Protein AF-0000000077059297 (afdb_homodimer)

Solvent-accessible surface area (backbone atoms only — not comparable to full-atom values): 19901 Å² total; per-residue (Å²): 122,77,54,89,83,40,92,62,58,81,47,59,74,57,75,42,80,43,73,42,66,60,84,40,76,84,45,45,70,71,52,34,57,65,91,82,44,63,16,62,60,52,45,50,72,64,33,50,73,55,64,69,49,70,44,44,66,92,51,29,64,84,72,74,48,47,80,92,57,34,38,65,40,60,50,99,87,66,46,78,60,16,37,35,25,37,42,39,35,38,53,54,48,30,31,52,50,53,50,58,45,33,21,54,90,34,26,76,81,45,51,82,76,54,83,64,58,70,70,55,50,49,24,52,50,35,37,30,53,51,53,51,48,50,51,49,40,29,59,40,41,80,49,72,33,37,31,21,62,40,88,50,90,88,35,71,54,38,75,43,51,62,39,79,39,83,17,33,44,34,64,45,51,45,60,68,59,100,122,80,56,89,82,41,94,62,58,81,46,60,74,58,75,44,79,44,75,43,67,60,84,40,75,83,46,45,69,70,50,34,58,64,90,83,46,65,18,61,60,52,44,48,71,64,33,49,73,53,64,68,49,70,44,44,65,92,51,28,64,83,74,73,48,46,80,90,56,32,38,64,40,60,49,97,85,68,46,77,59,17,36,35,26,37,44,38,35,38,51,53,49,30,31,53,50,52,50,56,46,34,20,53,91,34,26,77,81,45,50,83,77,54,83,64,56,70,70,55,48,49,23,50,51,34,36,30,52,52,53,50,50,52,52,50,41,28,59,40,40,80,50,71,34,38,31,22,62,40,88,49,88,88,35,72,55,39,74,43,49,62,38,79,41,83,18,35,45,34,64,45,52,42,60,66,60,99

Radius of gyration: 21.44 Å; Cα contacts (8 Å, |Δi|>4): 589; chains: 2; bounding box: 46×69×43 Å

Foldseek 3Di:
DQDPPFPCPQQFFDKDKDWDDWDDPCDDLLQHQVVVHPNVVVLVLLPLPFFWDFGAAVCQVSVPHDPVPFDFDADPVRDTGHGTDADPSSVLSNLVSLVSCCPPSNCVVCVVVDPDDPVVSVVSNVVNVVSVVVVCVVCVDPDDWDKDQDPDPVDRIDTGRGDMDIDTDSVSVSVSRD/DQDPPFPCVQQFFDKDKDWDDWDDPCDDLLQHQVVVHPNVVVLVLLVLPFFWDFGAAVCQVSVPHDPVPFDFDADPVRDTGHGTDADPSSVLSNLVSLVSCCPPSNCVVCVVVDPDDPVVSVVSNVVNVVSVVVVCVVCVDPDDWDKDQDPDPVDRIDTGRGDMDIDTDSVSVSVSRD

Structure (mmCIF, N/CA/C/O backbone):
data_AF-0000000077059297-model_v1
#
loop_
_entity.id
_entity.type
_entity.pdbx_description
1 polymer 'DUF3328 domain-containing protein'
#
loop_
_atom_site.group_PDB
_atom_site.id
_atom_site.type_symbol
_atom_site.label_atom_id
_atom_site.label_alt_id
_atom_site.label_comp_id
_atom_site.label_asym_id
_atom_site.label_entity_id
_atom_site.label_seq_id
_atom_site.pdbx_PDB_ins_code
_atom_site.Cartn_x
_atom_site.Cartn_y
_atom_site.Cartn_z
_atom_site.occupancy
_atom_site.B_iso_or_equiv
_atom_site.auth_seq_id
_atom_site.auth_comp_id
_atom_site.auth_asym_id
_atom_site.auth_atom_id
_atom_site.pdbx_PDB_model_num
ATOM 1 N N . LEU A 1 1 ? 16.406 11.008 -1.569 1 51.03 1 LEU A N 1
ATOM 2 C CA . LEU A 1 1 ? 17 11.094 -0.241 1 51.03 1 LEU A CA 1
ATOM 3 C C . LEU A 1 1 ? 17.062 12.531 0.247 1 51.03 1 LEU A C 1
ATOM 5 O O . LEU A 1 1 ? 17.172 13.461 -0.556 1 51.03 1 LEU A O 1
ATOM 9 N N . PRO A 1 2 ? 16.531 12.578 1.495 1 56.16 2 PRO A N 1
ATOM 10 C CA . PRO A 1 2 ? 16.609 13.961 1.982 1 56.16 2 PRO A CA 1
ATOM 11 C C . PRO A 1 2 ? 17.984 14.578 1.798 1 56.16 2 PRO A C 1
ATOM 13 O O . PRO A 1 2 ? 19 13.867 1.892 1 56.16 2 PRO A O 1
ATOM 16 N N . ALA A 1 3 ? 17.969 15.758 1.178 1 58.34 3 ALA A N 1
ATOM 17 C CA . ALA A 1 3 ? 19.188 16.547 1.015 1 58.34 3 ALA A CA 1
ATOM 18 C C . ALA A 1 3 ? 19.953 16.656 2.334 1 58.34 3 ALA A C 1
ATOM 20 O O . ALA A 1 3 ? 19.328 16.734 3.404 1 58.34 3 ALA A O 1
ATOM 21 N N . ASP A 1 4 ? 21.234 16.328 2.273 1 64.06 4 ASP A N 1
ATOM 22 C CA . ASP A 1 4 ? 22.094 16.641 3.41 1 64.06 4 ASP A CA 1
ATOM 23 C C . ASP A 1 4 ? 21.734 18 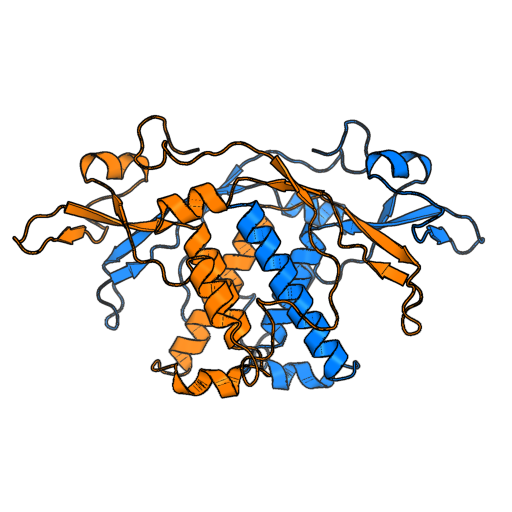4.02 1 64.06 4 ASP A C 1
ATOM 25 O O . ASP A 1 4 ? 21.422 18.938 3.295 1 64.06 4 ASP A O 1
ATOM 29 N N . GLY A 1 5 ? 21.359 17.922 5.395 1 75.69 5 GLY A N 1
ATOM 30 C CA . GLY A 1 5 ? 21.078 19.125 6.16 1 75.69 5 GLY A CA 1
ATOM 31 C C . GLY A 1 5 ? 19.594 19.344 6.41 1 75.69 5 GLY A C 1
ATOM 32 O O . GLY A 1 5 ? 19.203 20.266 7.137 1 75.69 5 GLY A O 1
ATOM 33 N N . SER A 1 6 ? 18.859 18.484 5.867 1 85.19 6 SER A N 1
ATOM 34 C CA . SER A 1 6 ? 17.438 18.656 6.145 1 85.19 6 SER A CA 1
ATOM 35 C C . SER A 1 6 ? 17.078 18.125 7.531 1 85.19 6 SER A C 1
ATOM 37 O O . SER A 1 6 ? 17.812 17.328 8.109 1 85.19 6 SER A O 1
ATOM 39 N N . LEU A 1 7 ? 15.977 18.594 8.062 1 91.5 7 LEU A N 1
ATOM 40 C CA . LEU A 1 7 ? 15.492 18.141 9.359 1 91.5 7 LEU A CA 1
ATOM 41 C C . LEU A 1 7 ? 15.25 16.625 9.344 1 91.5 7 LEU A C 1
ATOM 43 O O . LEU A 1 7 ? 15.133 16.016 10.398 1 91.5 7 LEU A O 1
ATOM 47 N N . LEU A 1 8 ? 15.312 15.992 8.141 1 93.44 8 LEU A N 1
ATOM 48 C CA . LEU A 1 8 ? 15.039 14.562 8.062 1 93.44 8 LEU A CA 1
ATOM 49 C C . LEU A 1 8 ? 16.328 13.758 8.055 1 93.44 8 LEU A C 1
ATOM 51 O O . LEU A 1 8 ? 16.297 12.523 8.07 1 93.44 8 LEU A O 1
ATOM 55 N N . SER A 1 9 ? 17.438 14.445 8.07 1 92 9 SER A N 1
ATOM 56 C CA . SER A 1 9 ? 18.734 13.797 7.91 1 92 9 SER A CA 1
ATOM 57 C C . SER A 1 9 ? 19.031 12.867 9.078 1 92 9 SER A C 1
ATOM 59 O O . SER A 1 9 ? 19.906 12 8.984 1 92 9 SER A O 1
ATOM 61 N N . ASP A 1 10 ? 18.312 13.07 10.227 1 90.19 10 ASP A N 1
ATOM 62 C CA . ASP A 1 10 ? 18.562 12.273 11.422 1 90.19 10 ASP A CA 1
ATOM 63 C C . ASP A 1 10 ? 17.891 10.898 11.312 1 90.19 10 ASP A C 1
ATOM 65 O O . ASP A 1 10 ? 18.156 10.008 12.117 1 90.19 10 ASP A O 1
ATOM 69 N N . ILE A 1 11 ? 17.031 10.727 10.305 1 95.25 11 ILE A N 1
ATOM 70 C CA . ILE A 1 11 ? 16.328 9.453 10.164 1 95.25 11 ILE A CA 1
ATOM 71 C C . ILE A 1 11 ? 17.266 8.422 9.516 1 95.25 11 ILE A C 1
ATOM 73 O O . ILE A 1 11 ? 17.766 8.648 8.406 1 95.25 11 ILE A O 1
ATOM 77 N N . ASP A 1 12 ? 17.484 7.316 10.188 1 94.31 12 ASP A N 1
ATOM 78 C CA . ASP A 1 12 ? 18.266 6.223 9.617 1 94.31 12 ASP A CA 1
ATOM 79 C C . ASP A 1 12 ? 17.625 5.672 8.352 1 94.31 12 ASP A C 1
ATOM 81 O O . ASP A 1 12 ? 16.469 5.219 8.391 1 94.31 12 ASP A O 1
ATOM 85 N N . ARG A 1 13 ? 18.391 5.672 7.262 1 94.38 13 ARG A N 1
ATOM 86 C CA . ARG A 1 13 ? 17.828 5.207 5.996 1 94.38 13 ARG A CA 1
ATOM 87 C C . ARG A 1 13 ? 18.578 3.979 5.484 1 94.38 13 ARG A C 1
ATOM 89 O O . ARG A 1 13 ? 18.562 3.695 4.285 1 94.38 13 ARG A O 1
ATOM 96 N N . SER A 1 14 ? 19.219 3.268 6.379 1 94.94 14 SER A N 1
ATOM 97 C CA . SER A 1 14 ? 19.922 2.062 5.973 1 94.94 14 SER A CA 1
ATOM 98 C C . SER A 1 14 ? 18.953 0.946 5.598 1 94.94 14 SER A C 1
ATOM 100 O O . SER A 1 14 ? 17.828 0.908 6.082 1 94.94 14 SER A O 1
ATOM 102 N N . TRP A 1 15 ? 19.391 0.12 4.723 1 95 15 TRP A N 1
ATOM 103 C CA . TRP A 1 15 ? 18.609 -1.032 4.285 1 95 15 TRP A CA 1
ATOM 104 C C . TRP A 1 15 ? 18.875 -2.244 5.168 1 95 15 TRP A C 1
ATOM 106 O O . TRP A 1 15 ? 19.984 -2.422 5.664 1 95 15 TRP A O 1
ATOM 116 N N . HIS A 1 16 ? 17.891 -3.025 5.391 1 96.69 16 HIS A N 1
ATOM 117 C CA . HIS A 1 16 ? 18.031 -4.324 6.035 1 96.69 16 HIS A CA 1
ATOM 118 C C . HIS A 1 16 ? 17.047 -5.336 5.449 1 96.69 16 HIS A C 1
ATOM 120 O O . HIS A 1 16 ? 16.062 -4.953 4.82 1 96.69 16 HIS A O 1
ATOM 126 N N . LEU A 1 17 ? 17.359 -6.582 5.625 1 96.44 17 LEU A N 1
ATOM 127 C CA . LEU A 1 17 ? 16.469 -7.641 5.152 1 96.44 17 LEU A CA 1
ATOM 128 C C . LEU A 1 17 ? 15.391 -7.953 6.188 1 96.44 17 LEU A C 1
ATOM 130 O O . LEU A 1 17 ? 15.664 -7.977 7.387 1 96.44 17 LEU A O 1
ATOM 134 N N . LYS A 1 18 ? 14.188 -8.117 5.715 1 97.25 18 LYS A N 1
ATOM 135 C CA . LYS A 1 18 ? 13.055 -8.5 6.555 1 97.25 18 LYS A CA 1
ATOM 136 C C . LYS A 1 18 ? 12.219 -9.594 5.891 1 97.25 18 LYS A C 1
ATOM 138 O O . LYS A 1 18 ? 11.969 -9.539 4.684 1 97.25 18 LYS A O 1
ATOM 143 N N . TRP A 1 19 ? 11.844 -10.609 6.715 1 96.94 19 TRP A N 1
ATOM 144 C CA . TRP A 1 19 ? 10.914 -11.625 6.246 1 96.94 19 TRP A CA 1
ATOM 145 C C . TRP A 1 19 ? 9.469 -11.164 6.41 1 96.94 19 TRP A C 1
ATOM 147 O O . TRP A 1 19 ? 9.086 -10.68 7.477 1 96.94 19 TRP A O 1
ATOM 157 N N . 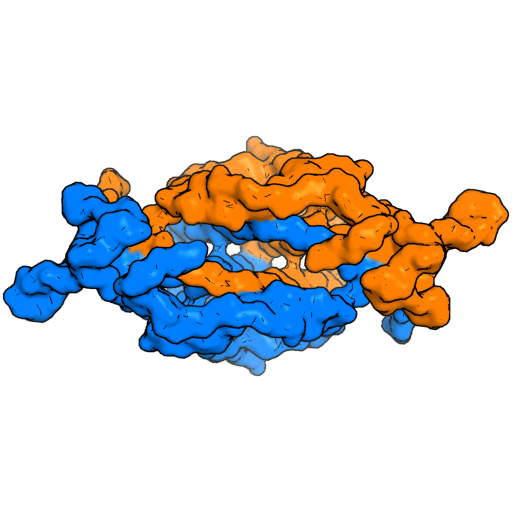PHE A 1 20 ? 8.727 -11.242 5.281 1 97.62 20 PHE A N 1
ATOM 158 C CA . PHE A 1 20 ? 7.301 -10.945 5.375 1 97.62 20 PHE A CA 1
ATOM 159 C C . PHE A 1 20 ? 6.535 -12.141 5.934 1 97.62 20 PHE A C 1
ATOM 161 O O . PHE A 1 20 ? 7.023 -13.266 5.898 1 97.62 20 PHE A O 1
ATOM 168 N N . SER A 1 21 ? 5.34 -11.906 6.473 1 96.06 21 SER A N 1
ATOM 169 C CA . SER A 1 21 ? 4.574 -12.875 7.246 1 96.06 21 SER A CA 1
ATOM 170 C C . SER A 1 21 ? 3.832 -13.852 6.332 1 96.06 21 SER A C 1
ATOM 172 O O . SER A 1 21 ? 3.486 -13.508 5.199 1 96.06 21 SER A O 1
ATOM 174 N N . PRO A 1 22 ? 3.613 -15.039 6.812 1 94.38 22 PRO A N 1
ATOM 175 C CA . PRO A 1 22 ? 2.775 -15.977 6.066 1 94.38 22 PRO A CA 1
ATOM 176 C C . PRO A 1 22 ? 1.304 -15.57 6.051 1 94.38 22 PRO A C 1
ATOM 178 O O . PRO A 1 22 ? 0.907 -14.648 6.766 1 94.38 22 PRO A O 1
ATOM 181 N N . PHE A 1 23 ? 0.606 -16.172 5.148 1 93 23 PHE A N 1
ATOM 182 C CA . PHE A 1 23 ? -0.847 -16.094 5.23 1 93 23 PHE A CA 1
ATOM 183 C C . PHE A 1 23 ? -1.342 -16.547 6.594 1 93 23 PHE A C 1
ATOM 185 O O . PHE A 1 23 ? -0.856 -17.547 7.129 1 93 23 PHE A O 1
ATOM 192 N N . ASN A 1 24 ? -2.244 -15.797 7.156 1 88.5 24 ASN A N 1
ATOM 193 C CA . ASN A 1 24 ? -2.84 -16.109 8.453 1 88.5 24 ASN A CA 1
ATOM 194 C C . ASN A 1 24 ? -4.363 -16.172 8.367 1 88.5 24 ASN A C 1
ATOM 196 O O . ASN A 1 24 ? -5.023 -15.141 8.227 1 88.5 24 ASN A O 1
ATOM 200 N N . PHE A 1 25 ? -4.93 -17.312 8.555 1 86.19 25 PHE A N 1
ATOM 201 C CA . PHE A 1 25 ? -6.375 -17.5 8.453 1 86.19 25 PHE A CA 1
ATOM 202 C C . PHE A 1 25 ? -7.09 -16.812 9.609 1 86.19 25 PHE A C 1
ATOM 204 O O . PHE A 1 25 ? -8.227 -16.344 9.461 1 86.19 25 PHE A O 1
ATOM 211 N N . SER A 1 26 ? -6.441 -16.719 10.75 1 86.5 26 SER A N 1
ATOM 212 C CA . SER A 1 26 ? -7.078 -16.172 11.945 1 86.5 26 SER A CA 1
ATOM 213 C C . SER A 1 26 ? -6.84 -14.68 12.062 1 86.5 26 SER A C 1
ATOM 215 O O . SER A 1 26 ? -7.375 -14.031 12.961 1 86.5 26 SER A O 1
ATOM 217 N N . GLY A 1 27 ? -6.059 -14.109 11.188 1 89.5 27 GLY A N 1
ATOM 218 C CA . GLY A 1 27 ? -5.77 -12.688 11.242 1 89.5 27 GLY A CA 1
ATOM 219 C C . GLY A 1 27 ? -4.578 -12.352 12.125 1 89.5 27 GLY A C 1
ATOM 220 O O . GLY A 1 27 ? -3.887 -13.25 12.609 1 89.5 27 GLY A O 1
ATOM 221 N N . SER A 1 28 ? -4.277 -11.086 12.227 1 97.12 28 SER A N 1
ATOM 222 C CA . SER A 1 28 ? -3.178 -10.531 13.008 1 97.12 28 SER A CA 1
ATOM 223 C C . SER A 1 28 ? -3.68 -9.516 14.031 1 97.12 28 SER A C 1
ATOM 225 O O . SER A 1 28 ? -4.871 -9.203 14.07 1 97.12 28 SER A O 1
ATOM 227 N N . PRO A 1 29 ? -2.764 -9.031 14.906 1 97.44 29 PRO A N 1
ATOM 228 C CA . PRO A 1 29 ? -3.178 -7.945 15.797 1 97.44 29 PRO A CA 1
ATOM 229 C C . PRO A 1 29 ? -3.689 -6.723 15.039 1 97.44 29 PRO A C 1
ATOM 231 O O . PRO A 1 29 ? -4.41 -5.898 15.602 1 97.44 29 PRO A O 1
ATOM 234 N N . TYR A 1 30 ? -3.363 -6.641 13.828 1 98.69 30 TYR A N 1
ATOM 235 C CA . TYR A 1 30 ? -3.744 -5.48 13.031 1 98.69 30 TYR A CA 1
ATOM 236 C C . TYR A 1 30 ? -5.082 -5.711 12.336 1 98.69 30 TYR A C 1
ATOM 238 O O . TYR A 1 30 ? -5.715 -4.766 11.867 1 98.69 30 TYR A O 1
ATOM 246 N N . THR A 1 31 ? -5.512 -7 12.211 1 98.44 31 THR A N 1
ATOM 247 C CA . THR A 1 31 ? -6.715 -7.305 11.445 1 98.44 31 THR A CA 1
ATOM 248 C C . THR A 1 31 ? -7.703 -8.102 12.297 1 98.44 31 THR A C 1
ATOM 250 O O . THR A 1 31 ? -8.688 -8.641 11.781 1 98.44 31 THR A O 1
ATOM 253 N N . ALA A 1 32 ? -7.449 -8.172 13.594 1 97.19 32 ALA A N 1
ATOM 254 C CA . ALA A 1 32 ? -8.375 -8.852 14.5 1 97.19 32 ALA A CA 1
ATOM 255 C C . ALA A 1 32 ? -9.75 -8.188 14.484 1 97.19 32 ALA A C 1
ATOM 257 O O . ALA A 1 32 ? -9.867 -7.012 14.141 1 97.19 32 ALA A O 1
ATOM 258 N N . ASP A 1 33 ? -10.773 -8.992 14.82 1 95.94 33 ASP A N 1
ATOM 259 C CA . ASP A 1 33 ? -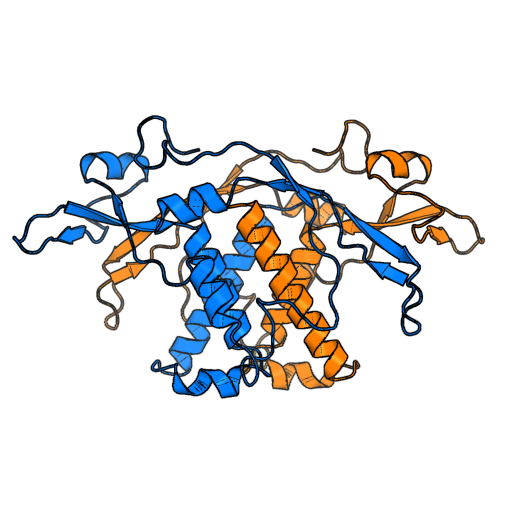12.141 -8.477 14.875 1 95.94 33 ASP A CA 1
ATOM 260 C C . ASP A 1 33 ? -12.25 -7.348 15.898 1 95.94 33 ASP A C 1
ATOM 262 O O . ASP A 1 33 ? -12.039 -7.566 17.094 1 95.94 33 ASP A O 1
ATOM 266 N N . PRO A 1 34 ? -12.664 -6.156 15.398 1 96.5 34 PRO A N 1
ATOM 267 C CA . PRO A 1 34 ? -12.688 -5.016 16.312 1 96.5 34 PRO A CA 1
ATOM 268 C C . PRO A 1 34 ? -13.805 -5.113 17.344 1 96.5 34 PRO A C 1
ATOM 270 O O . PRO A 1 34 ? -13.805 -4.367 18.328 1 96.5 34 PRO A O 1
ATOM 273 N N . LYS A 1 35 ? -14.742 -5.996 17.219 1 95.25 35 LYS A N 1
ATOM 274 C CA . LYS A 1 35 ? -15.82 -6.18 18.188 1 95.25 35 LYS A CA 1
ATOM 275 C C . LYS A 1 35 ? -15.328 -6.93 19.422 1 95.25 35 LYS A C 1
ATOM 277 O O . LYS A 1 35 ? -15.898 -6.789 20.5 1 95.25 35 LYS A O 1
ATOM 282 N N . THR A 1 36 ? -14.297 -7.73 19.203 1 95.81 36 THR A N 1
ATOM 283 C CA . THR A 1 36 ? -13.875 -8.602 20.297 1 95.81 36 THR A CA 1
ATOM 284 C C . THR A 1 36 ? -12.406 -8.367 20.641 1 95.81 36 THR A C 1
ATOM 286 O O . THR A 1 36 ? -11.867 -9 21.547 1 95.81 36 THR A O 1
ATOM 289 N N . SER A 1 37 ? -11.711 -7.574 19.844 1 96.38 37 SER A N 1
ATOM 290 C CA . SER A 1 37 ? -10.312 -7.223 20.047 1 96.38 37 SER A CA 1
ATOM 291 C C . SER A 1 37 ? -10.078 -5.73 19.828 1 96.38 37 SER A C 1
ATOM 293 O O . SER A 1 37 ? -11.031 -4.949 19.781 1 96.38 37 SER A O 1
ATOM 295 N N . ASP A 1 38 ? -8.727 -5.27 19.859 1 97.19 38 ASP A N 1
ATOM 296 C CA . ASP A 1 38 ? -8.414 -3.85 19.703 1 97.19 38 ASP A CA 1
ATOM 297 C C . ASP A 1 38 ? -7.332 -3.637 18.641 1 97.19 38 ASP A C 1
ATOM 299 O O . ASP A 1 38 ? -6.246 -3.141 18.953 1 97.19 38 ASP A O 1
ATOM 303 N N . PRO A 1 39 ? -7.703 -3.98 17.391 1 98.31 39 PRO A N 1
ATOM 304 C CA . PRO A 1 39 ? -6.703 -3.738 16.344 1 98.31 39 PRO A CA 1
ATOM 305 C C . PRO A 1 39 ? -6.332 -2.262 16.219 1 98.31 39 PRO A C 1
ATOM 307 O O . PRO A 1 39 ? -5.258 -1.935 15.711 1 98.31 39 PRO A O 1
ATOM 310 N N . ASP A 1 40 ? -7.156 -1.349 16.719 1 98.19 40 ASP A N 1
ATOM 311 C CA . ASP A 1 40 ? -6.891 0.084 16.625 1 98.19 40 ASP A CA 1
ATOM 312 C C . ASP A 1 40 ? -5.648 0.463 17.438 1 98.19 40 ASP A C 1
ATOM 314 O O . ASP A 1 40 ? -4.887 1.343 17.031 1 98.19 40 ASP A O 1
ATOM 318 N N . ALA A 1 41 ? -5.488 -0.166 18.531 1 98.5 41 ALA A N 1
ATOM 319 C CA . ALA A 1 41 ? -4.297 0.098 19.344 1 98.5 41 ALA A CA 1
ATOM 320 C C . ALA A 1 41 ? -3.025 -0.22 18.562 1 98.5 41 ALA A C 1
ATOM 322 O O . ALA A 1 41 ? -2.037 0.51 18.641 1 98.5 41 ALA A O 1
ATOM 323 N N . ALA A 1 42 ? -3.012 -1.31 17.797 1 98.69 42 ALA A N 1
ATOM 324 C CA . ALA A 1 42 ? -1.858 -1.688 16.984 1 98.69 42 ALA A CA 1
ATOM 325 C C . ALA A 1 42 ? -1.592 -0.654 15.898 1 98.69 42 ALA A C 1
ATOM 327 O O . ALA A 1 42 ? -0.44 -0.294 15.648 1 98.69 42 ALA A O 1
ATOM 328 N N . TRP A 1 43 ? -2.623 -0.151 15.289 1 98.75 43 TRP A N 1
ATOM 329 C CA . TRP A 1 43 ? -2.473 0.843 14.227 1 98.75 43 TRP A CA 1
ATOM 330 C C . TRP A 1 43 ? -2.039 2.188 14.797 1 98.75 43 TRP A C 1
ATOM 332 O O . TRP A 1 43 ? -1.233 2.898 14.195 1 98.75 43 TRP A O 1
ATOM 342 N N . GLU A 1 44 ? -2.576 2.557 15.953 1 98.31 44 GLU A N 1
ATOM 343 C CA . GLU A 1 44 ? -2.129 3.773 16.625 1 98.31 44 GLU A CA 1
ATOM 344 C C . GLU A 1 44 ? -0.64 3.707 16.953 1 98.31 44 GLU A C 1
ATOM 346 O O . GLU A 1 44 ? 0.067 4.711 16.859 1 98.31 44 GLU A O 1
ATOM 351 N N . ASP A 1 45 ? -0.228 2.568 17.312 1 98.12 45 ASP A N 1
ATOM 352 C CA . ASP A 1 45 ? 1.188 2.373 17.609 1 98.12 45 ASP A CA 1
ATOM 353 C C . ASP A 1 45 ? 2.041 2.561 16.359 1 98.12 45 ASP A C 1
ATOM 355 O O . ASP A 1 45 ? 3.215 2.926 16.453 1 98.12 45 ASP A O 1
ATOM 359 N N . LEU A 1 46 ? 1.513 2.305 15.203 1 98.62 46 LEU A N 1
ATOM 360 C CA . LEU A 1 46 ? 2.223 2.523 13.953 1 98.62 46 LEU A CA 1
ATOM 361 C C . LEU A 1 46 ? 2.314 4.012 13.633 1 98.62 46 LEU A C 1
ATOM 363 O O . LEU A 1 46 ? 3.137 4.426 12.805 1 98.62 46 LEU A O 1
ATOM 367 N N . GLY A 1 47 ? 1.429 4.844 14.227 1 98.31 47 GLY A N 1
ATOM 368 C CA . GLY A 1 47 ? 1.521 6.285 14.062 1 98.31 47 GLY A CA 1
ATOM 369 C C . GLY A 1 47 ? 0.452 6.848 13.141 1 98.31 47 GLY A C 1
ATOM 370 O O . GLY A 1 47 ? 0.588 7.961 12.633 1 98.31 47 GLY A O 1
ATOM 371 N N . VAL A 1 48 ? -0.68 6.086 12.883 1 98 48 VAL A N 1
ATOM 372 C CA . VAL A 1 48 ? -1.685 6.52 11.914 1 98 48 VAL A CA 1
ATOM 373 C C . VAL A 1 48 ? -2.391 7.77 12.43 1 98 48 VAL A C 1
ATOM 375 O O . VAL A 1 48 ? -3.082 8.453 11.672 1 98 48 VAL A O 1
ATOM 378 N N . GLU A 1 49 ? -2.174 8.133 13.719 1 96.31 49 GLU A N 1
ATOM 379 C CA . GLU A 1 49 ? -2.807 9.312 14.312 1 96.31 49 GLU A CA 1
ATOM 380 C C . GLU A 1 49 ? -1.772 10.375 14.68 1 96.31 49 GLU A C 1
ATOM 382 O O . GLU A 1 49 ? -2.061 11.289 15.445 1 96.31 49 GLU A O 1
ATOM 387 N N . PHE A 1 50 ? -0.566 10.18 14.234 1 97.25 50 PHE A N 1
ATOM 388 C CA . PHE A 1 50 ? 0.454 11.18 14.508 1 97.25 50 PHE A CA 1
ATOM 389 C C . PHE A 1 50 ? 0.051 12.531 13.93 1 97.25 50 PHE A C 1
ATOM 391 O O . PHE A 1 50 ? -0.566 12.602 12.867 1 97.25 50 PHE A O 1
ATOM 398 N N . ASP A 1 51 ? 0.447 13.539 14.641 1 95.06 51 ASP A N 1
ATOM 399 C CA . ASP A 1 51 ? 0.185 14.906 14.195 1 95.06 51 ASP A CA 1
ATOM 400 C C . ASP A 1 51 ? 1.219 15.352 13.164 1 95.06 51 ASP A C 1
ATOM 402 O O . ASP A 1 51 ? 2.186 14.633 12.891 1 95.06 51 ASP A O 1
ATOM 406 N N . TYR A 1 52 ? 0.978 16.516 12.656 1 96.81 52 TYR A N 1
ATOM 407 C CA . TYR A 1 52 ? 1.925 17.125 11.727 1 96.81 52 TYR A CA 1
ATOM 408 C C . TYR A 1 52 ? 3.205 17.547 12.453 1 96.81 52 TYR A C 1
ATOM 410 O O . TYR A 1 52 ? 3.23 17.625 13.68 1 96.81 52 TYR A O 1
ATOM 418 N N . PHE A 1 53 ? 4.289 17.719 11.727 1 96.25 53 PHE A N 1
ATOM 419 C CA . PHE A 1 53 ? 5.5 18.391 12.18 1 96.25 53 PHE A CA 1
ATOM 420 C C . PHE A 1 53 ? 5.707 19.703 11.438 1 96.25 53 PHE A C 1
ATOM 422 O O . PHE A 1 53 ? 5.008 20 10.469 1 96.25 53 PHE A O 1
ATOM 429 N N . VAL A 1 54 ? 6.594 20.5 12 1 96.56 54 VAL A N 1
ATOM 430 C CA . VAL A 1 54 ? 6.832 21.828 11.43 1 96.56 54 VAL A CA 1
ATOM 431 C C . VAL A 1 54 ? 8.203 21.859 10.758 1 96.56 54 VAL A C 1
ATOM 433 O O . VAL A 1 54 ? 9.219 21.547 11.383 1 96.56 54 VAL A O 1
ATOM 436 N N . ILE A 1 55 ? 8.219 22.141 9.477 1 96.5 55 ILE A N 1
ATOM 437 C CA . ILE A 1 55 ? 9.445 22.375 8.727 1 96.5 55 ILE A CA 1
ATOM 438 C C . ILE A 1 55 ? 9.867 23.828 8.875 1 96.5 55 ILE A C 1
ATOM 440 O O . ILE A 1 55 ? 9.125 24.734 8.484 1 96.5 55 ILE A O 1
ATOM 444 N N . PRO A 1 56 ? 11.062 24.062 9.375 1 95.5 56 PRO A N 1
ATOM 445 C CA . PRO A 1 56 ? 11.492 25.453 9.531 1 95.5 56 PRO A CA 1
ATOM 446 C C . PRO A 1 56 ? 11.453 26.234 8.219 1 95.5 56 PRO A C 1
ATOM 448 O O . PRO A 1 56 ? 11.766 25.688 7.156 1 95.5 56 PRO A O 1
ATOM 451 N N . PRO A 1 57 ? 11.172 27.562 8.383 1 94.88 57 PRO A N 1
ATOM 452 C CA . PRO A 1 57 ? 11.031 28.375 7.172 1 94.88 57 PRO A CA 1
ATOM 453 C C . PRO A 1 57 ? 12.258 28.297 6.266 1 94.88 57 PRO A C 1
ATOM 455 O O . PRO A 1 57 ? 12.125 28.281 5.039 1 94.88 57 PRO A O 1
ATOM 458 N N . ASP A 1 58 ? 13.398 28.234 6.816 1 93.75 58 ASP A N 1
ATOM 459 C CA . ASP A 1 58 ? 14.625 28.281 6.023 1 93.75 58 ASP A CA 1
ATOM 460 C C . ASP A 1 58 ? 14.883 26.938 5.34 1 93.75 58 ASP A C 1
ATOM 462 O O . ASP A 1 58 ? 15.781 26.828 4.504 1 93.75 58 ASP A O 1
ATOM 466 N N . GLN A 1 59 ? 14.062 25.938 5.648 1 94.69 59 GLN A N 1
ATOM 467 C CA . GLN A 1 59 ? 14.242 24.641 5.023 1 94.69 59 GLN A CA 1
ATOM 468 C C . GLN A 1 59 ? 13.148 24.359 3.992 1 94.69 59 GLN A C 1
ATOM 470 O O . GLN A 1 59 ? 13.18 23.344 3.301 1 94.69 59 GLN A O 1
ATOM 475 N N . GLY A 1 60 ? 12.188 25.219 3.879 1 94.62 60 GLY A N 1
ATOM 476 C CA . GLY A 1 60 ? 11.07 25.016 2.977 1 94.62 60 GLY A CA 1
ATOM 477 C C . GLY A 1 60 ? 11.492 24.703 1.553 1 94.62 60 GLY A C 1
ATOM 478 O O . GLY A 1 60 ? 10.945 23.797 0.917 1 94.62 60 GLY A O 1
ATOM 479 N N . ALA A 1 61 ? 12.523 25.391 1.077 1 92.31 61 ALA A N 1
ATOM 480 C CA . ALA A 1 61 ? 12.977 25.281 -0.307 1 92.31 61 ALA A CA 1
ATOM 481 C C . ALA A 1 61 ? 13.492 23.875 -0.597 1 92.31 61 ALA A C 1
ATOM 483 O O . ALA A 1 61 ? 13.344 23.359 -1.713 1 92.31 61 ALA A O 1
ATOM 484 N N . ILE A 1 62 ? 14.047 23.219 0.408 1 92.25 62 ILE A N 1
ATOM 485 C CA . ILE A 1 62 ? 14.547 21.859 0.264 1 92.25 62 ILE A CA 1
ATOM 486 C C . ILE A 1 62 ? 13.414 20.938 -0.174 1 92.25 62 ILE A C 1
ATOM 488 O O . ILE A 1 62 ? 13.633 19.984 -0.93 1 92.25 62 ILE A O 1
ATOM 492 N N . PHE A 1 63 ? 12.227 21.281 0.262 1 93.75 63 PHE A N 1
ATOM 493 C CA . PHE A 1 63 ? 11.078 20.406 0.016 1 93.75 63 PHE A CA 1
ATOM 494 C C . PHE A 1 63 ? 10.148 21.016 -1.021 1 93.75 63 PHE A C 1
ATOM 496 O O . PHE A 1 63 ? 9.008 20.578 -1.172 1 93.75 63 PHE A O 1
ATOM 503 N N . GLY A 1 64 ? 10.57 22.062 -1.656 1 92.81 64 GLY A N 1
ATOM 504 C CA . GLY A 1 64 ? 9.781 22.703 -2.689 1 92.81 64 GLY A CA 1
ATOM 505 C C . GLY A 1 64 ? 8.594 23.469 -2.139 1 92.81 64 GLY A C 1
ATOM 506 O O . GLY A 1 64 ? 7.543 23.547 -2.781 1 92.81 64 GLY A O 1
ATOM 507 N N . LEU A 1 65 ? 8.727 23.984 -0.93 1 95.38 65 LEU A N 1
ATOM 508 C CA . LEU A 1 65 ? 7.621 24.688 -0.292 1 95.38 65 LEU A CA 1
ATOM 509 C C . LEU A 1 65 ? 7.797 26.203 -0.423 1 95.38 65 LEU A C 1
ATOM 511 O O . LEU A 1 65 ? 8.922 26.703 -0.524 1 95.38 65 LEU A O 1
ATOM 515 N N . ASP A 1 66 ? 6.66 26.875 -0.485 1 94.5 66 ASP A N 1
ATOM 516 C CA . ASP A 1 66 ? 6.566 28.328 -0.678 1 94.5 66 ASP A CA 1
ATOM 517 C C . ASP A 1 66 ? 5.543 28.938 0.272 1 94.5 66 ASP A C 1
ATOM 519 O O . ASP A 1 66 ? 4.367 28.578 0.249 1 94.5 66 ASP A O 1
ATOM 523 N N . PRO A 1 67 ? 5.957 29.906 1.02 1 92.38 67 PRO A N 1
ATOM 524 C CA . PRO A 1 67 ? 5.043 30.5 1.996 1 92.38 67 PRO A CA 1
ATOM 525 C C . PRO A 1 67 ? 3.836 31.172 1.343 1 92.38 67 PRO A C 1
ATOM 527 O O . PRO A 1 67 ? 2.828 31.422 2.008 1 92.38 67 PRO A O 1
ATOM 530 N N . GLN A 1 68 ? 3.904 31.484 0.105 1 91.75 68 GLN A N 1
ATOM 531 C CA . GLN A 1 68 ? 2.773 32.094 -0.585 1 91.75 68 GLN A CA 1
ATOM 532 C C . GLN A 1 68 ? 1.678 31.062 -0.859 1 91.75 68 GLN A C 1
ATOM 534 O O . GLN A 1 68 ? 0.514 31.422 -1.048 1 91.75 68 GLN A O 1
ATOM 539 N N . HIS A 1 69 ? 2.057 29.859 -0.836 1 92 69 HIS A N 1
ATOM 540 C CA . HIS A 1 69 ? 1.093 28.844 -1.239 1 92 69 HIS A CA 1
ATOM 541 C C . HIS A 1 69 ? 0.84 27.844 -0.112 1 92 69 HIS A C 1
ATOM 543 O O . HIS A 1 69 ? -0.24 27.266 -0.029 1 92 69 HIS A O 1
ATOM 549 N N . ASN A 1 70 ? 1.815 27.656 0.73 1 96.31 70 ASN A N 1
ATOM 550 C CA . ASN A 1 70 ? 1.705 26.672 1.792 1 96.31 70 ASN A CA 1
ATOM 551 C C . ASN A 1 70 ? 1.209 27.297 3.094 1 96.31 70 ASN A C 1
ATOM 553 O O . ASN A 1 70 ? 1.532 28.438 3.4 1 96.31 70 ASN A O 1
ATOM 557 N N . ALA A 1 71 ? 0.395 26.469 3.768 1 93.94 71 ALA A N 1
ATOM 558 C CA . ALA A 1 71 ? -0.036 26.891 5.102 1 93.94 71 ALA A CA 1
ATOM 559 C C . ALA A 1 71 ? 1.136 26.891 6.078 1 93.94 71 ALA A C 1
ATOM 561 O O . ALA A 1 71 ? 1.966 25.984 6.07 1 93.94 71 ALA A O 1
ATOM 562 N N . MET A 1 72 ? 1.136 27.969 6.887 1 94.81 72 MET A N 1
ATOM 563 C CA . MET A 1 72 ? 2.219 28.125 7.852 1 94.81 72 MET A CA 1
ATOM 564 C C . MET A 1 72 ? 1.703 27.969 9.281 1 94.81 72 MET A C 1
ATOM 566 O O . MET A 1 72 ? 0.607 28.438 9.602 1 94.81 72 MET A O 1
ATOM 570 N N . HIS A 1 73 ? 2.461 27.25 10.016 1 95.06 73 HIS A N 1
ATOM 571 C CA . HIS A 1 73 ? 2.174 27.141 11.438 1 95.06 73 HIS A CA 1
ATOM 572 C C . HIS A 1 73 ? 2.438 28.453 12.164 1 95.06 73 HIS A C 1
ATOM 574 O O . HIS A 1 73 ? 3.443 29.125 11.906 1 95.06 73 HIS A O 1
ATOM 580 N N . VAL A 1 74 ? 1.562 28.844 13.008 1 93.62 74 VAL A N 1
ATOM 581 C CA . VAL A 1 74 ? 1.703 30 13.867 1 93.62 74 VAL A CA 1
ATOM 582 C C . VAL A 1 74 ? 1.589 29.578 15.336 1 93.62 74 VAL A C 1
ATOM 584 O O . VAL A 1 74 ? 0.635 28.906 15.719 1 93.62 74 VAL A O 1
ATOM 587 N N . ASP A 1 75 ? 2.562 30 16.156 1 93.5 75 ASP A N 1
ATOM 588 C CA . ASP A 1 75 ? 2.543 29.547 17.547 1 93.5 75 ASP A CA 1
ATOM 589 C C . ASP A 1 75 ? 1.634 30.438 18.391 1 93.5 75 ASP A C 1
ATOM 591 O O . ASP A 1 75 ? 0.932 31.312 17.859 1 93.5 75 ASP A O 1
ATOM 595 N N . GLU A 1 76 ? 1.602 30.156 19.672 1 93.5 76 GLU A N 1
ATOM 596 C CA . GLU A 1 76 ? 0.697 30.828 20.609 1 93.5 76 GLU A CA 1
ATOM 597 C C . GLU A 1 76 ? 1.011 32.312 20.703 1 93.5 76 GLU A C 1
ATOM 599 O O . GLU A 1 76 ? 0.169 33.094 21.141 1 93.5 76 GLU A O 1
ATOM 604 N N . HIS A 1 77 ? 2.166 32.781 20.312 1 95.44 77 HIS A N 1
ATOM 605 C CA . HIS A 1 77 ? 2.59 34.188 20.391 1 95.44 77 HIS A CA 1
ATOM 606 C C . HIS A 1 77 ? 2.354 34.906 19.078 1 95.44 77 HIS A C 1
ATOM 608 O O . HIS A 1 77 ? 2.641 36.094 18.953 1 95.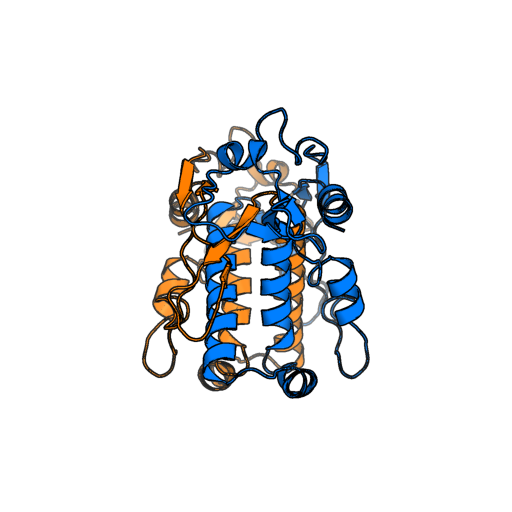44 77 HIS A O 1
ATOM 614 N N . GLY A 1 78 ? 1.889 34.094 18.062 1 92.75 78 GLY A N 1
ATOM 615 C CA . GLY A 1 78 ? 1.618 34.719 16.781 1 92.75 78 GLY A CA 1
ATOM 616 C C . GLY A 1 78 ? 2.799 34.656 15.828 1 92.75 78 GLY A C 1
ATOM 617 O O . GLY A 1 78 ? 2.748 35.188 14.727 1 92.75 78 GLY A O 1
ATOM 618 N N . ASP A 1 79 ? 3.795 33.969 16.172 1 94.88 79 ASP A N 1
ATOM 619 C CA . ASP A 1 79 ? 4.984 33.875 15.336 1 94.88 79 ASP A CA 1
ATOM 620 C C . ASP A 1 79 ? 4.867 32.719 14.344 1 94.88 79 ASP A C 1
ATOM 622 O O . ASP A 1 79 ? 4.445 31.625 14.711 1 94.88 79 ASP A O 1
ATOM 626 N N . VAL A 1 80 ? 5.246 33.062 13.141 1 93.94 80 VAL A N 1
ATOM 627 C CA . VAL A 1 80 ? 5.305 32.031 12.117 1 93.94 80 VAL A CA 1
ATOM 628 C C . VAL A 1 80 ? 6.5 31.109 12.383 1 93.94 80 VAL A C 1
ATOM 630 O O . VAL A 1 80 ? 7.645 31.562 12.414 1 93.94 80 VAL A O 1
ATOM 633 N N . THR A 1 81 ? 6.141 29.766 12.562 1 95.69 81 THR A N 1
ATOM 634 C CA . THR A 1 81 ? 7.211 28.859 12.977 1 95.69 81 THR A CA 1
ATOM 635 C C . THR A 1 81 ? 7.613 27.938 11.828 1 95.69 81 THR A C 1
ATOM 637 O O . THR A 1 81 ? 8.664 27.297 11.883 1 95.69 81 THR A O 1
ATOM 640 N N . GLY A 1 82 ? 6.77 27.797 10.781 1 97.56 82 GLY A N 1
ATOM 641 C CA . GLY A 1 82 ? 7.199 27 9.641 1 97.56 82 GLY A CA 1
ATOM 642 C C . GLY A 1 82 ? 6.047 26.328 8.914 1 97.56 82 GLY A C 1
ATOM 643 O O . GLY A 1 82 ? 4.891 26.719 9.07 1 97.56 82 GLY A O 1
ATOM 644 N N . TYR A 1 83 ? 6.406 25.422 8 1 97.19 83 TYR A N 1
ATOM 645 C CA . TYR A 1 83 ? 5.434 24.719 7.172 1 97.19 83 TYR A CA 1
ATOM 646 C C . TYR A 1 83 ? 4.914 23.484 7.879 1 97.19 83 TYR A C 1
ATOM 648 O O . TYR A 1 83 ? 5.688 22.719 8.477 1 97.19 83 TYR A O 1
ATOM 656 N N . ILE A 1 84 ? 3.605 23.25 7.793 1 97.12 84 ILE A N 1
ATOM 657 C CA . ILE A 1 84 ? 2.988 22.078 8.391 1 97.12 84 ILE A CA 1
ATOM 658 C C . ILE A 1 84 ? 3.004 20.922 7.395 1 97.12 84 ILE A C 1
ATOM 660 O O . ILE A 1 84 ? 2.645 21.094 6.23 1 97.12 84 ILE A O 1
ATOM 664 N N . ALA A 1 85 ? 3.477 19.75 7.902 1 97.56 85 ALA A N 1
ATOM 665 C CA . ALA A 1 85 ? 3.547 18.594 7 1 97.56 85 ALA A CA 1
ATOM 666 C C . ALA A 1 85 ? 3.471 17.281 7.773 1 97.56 85 ALA A C 1
ATOM 668 O O . ALA A 1 85 ? 3.635 17.266 9 1 97.56 85 ALA A O 1
ATOM 669 N N . ILE A 1 86 ? 3.119 16.234 7.102 1 97.69 86 ILE A N 1
ATOM 670 C CA . ILE A 1 86 ? 3.246 14.875 7.621 1 97.69 86 ILE A CA 1
ATOM 671 C C . ILE A 1 86 ? 4.176 14.062 6.723 1 97.69 86 ILE A C 1
ATOM 673 O O . ILE A 1 86 ? 4.484 14.477 5.602 1 97.69 86 ILE A O 1
ATOM 677 N N . LEU A 1 87 ? 4.633 12.945 7.281 1 97.56 87 LEU A N 1
ATOM 678 C CA . LEU A 1 87 ? 5.441 12.047 6.465 1 97.56 87 LEU A CA 1
ATOM 679 C C . LEU A 1 87 ? 4.555 11.156 5.594 1 97.56 87 LEU A C 1
ATOM 681 O O . LEU A 1 87 ? 3.498 10.703 6.035 1 97.56 87 LEU A O 1
ATOM 685 N N . GLU A 1 88 ? 5.031 10.844 4.422 1 97.88 88 GLU A N 1
ATOM 686 C CA . GLU A 1 88 ? 4.324 9.945 3.516 1 97.88 88 GLU A CA 1
ATOM 687 C C . GLU A 1 88 ? 4.066 8.586 4.168 1 97.88 88 GLU A C 1
ATOM 689 O O . GLU A 1 88 ? 3.002 7.992 3.979 1 97.88 88 GLU A O 1
ATOM 694 N N . ALA A 1 89 ? 5.023 8.078 4.906 1 98.31 89 ALA A N 1
ATOM 695 C CA . ALA A 1 89 ? 4.836 6.785 5.562 1 98.31 89 ALA A CA 1
ATOM 696 C C . ALA A 1 89 ? 3.621 6.805 6.484 1 98.31 89 ALA A C 1
ATOM 698 O O . ALA A 1 89 ? 2.848 5.844 6.523 1 98.31 89 ALA A O 1
ATOM 699 N N . VAL A 1 90 ? 3.443 7.852 7.203 1 98.38 90 VAL A N 1
ATOM 700 C CA . VAL A 1 90 ? 2.311 8.023 8.109 1 98.38 90 VAL A CA 1
ATOM 701 C C . VAL A 1 90 ? 1.017 8.125 7.301 1 98.38 90 VAL A C 1
ATOM 703 O O . VAL A 1 90 ? 0.027 7.457 7.613 1 98.38 90 VAL A O 1
ATOM 706 N N . HIS A 1 91 ? 1.04 8.914 6.324 1 98.56 91 HIS A N 1
ATOM 707 C CA . HIS A 1 91 ? -0.112 9.086 5.445 1 98.56 91 HIS A CA 1
ATOM 708 C C . HIS A 1 91 ? -0.542 7.758 4.836 1 98.56 91 HIS A C 1
ATOM 710 O O . HIS A 1 91 ? -1.728 7.414 4.852 1 98.56 91 HIS A O 1
ATOM 716 N N . GLU A 1 92 ? 0.409 7.012 4.297 1 98.81 92 GLU A N 1
ATOM 717 C CA . GLU A 1 92 ? 0.127 5.742 3.631 1 98.81 92 GLU A CA 1
ATOM 718 C C . GLU A 1 92 ? -0.515 4.746 4.594 1 98.81 92 GLU A C 1
ATOM 720 O O . GLU A 1 92 ? -1.49 4.078 4.242 1 98.81 92 GLU A O 1
ATOM 725 N N . LEU A 1 93 ? 0.017 4.68 5.75 1 98.94 93 LEU A N 1
ATOM 726 C CA . LEU A 1 93 ? -0.543 3.762 6.738 1 98.94 93 LEU A CA 1
ATOM 727 C C . LEU A 1 93 ? -1.909 4.242 7.215 1 98.94 93 LEU A C 1
ATOM 729 O O . LEU A 1 93 ? -2.791 3.434 7.512 1 98.94 93 LEU A O 1
ATOM 733 N N . HIS A 1 94 ? -2.102 5.543 7.363 1 98.69 94 HIS A N 1
ATOM 734 C CA . HIS A 1 94 ? -3.418 6.098 7.652 1 98.69 94 HIS A CA 1
ATOM 735 C C . HIS A 1 94 ? -4.438 5.672 6.605 1 98.69 94 HIS A C 1
ATOM 737 O O . HIS A 1 94 ? -5.547 5.254 6.945 1 98.69 94 HIS A O 1
ATOM 743 N N . CYS A 1 95 ? -4.047 5.77 5.348 1 98.81 95 CYS A N 1
ATOM 744 C CA . CYS A 1 95 ? -4.93 5.375 4.254 1 98.81 95 CYS A CA 1
ATOM 745 C C . CYS A 1 95 ? -5.297 3.898 4.359 1 98.81 95 CYS A C 1
ATOM 747 O O . CYS A 1 95 ? -6.465 3.535 4.207 1 98.81 95 CYS A O 1
ATOM 749 N N . LEU A 1 96 ? -4.309 3.078 4.578 1 98.94 96 LEU A N 1
ATOM 750 C CA . LEU A 1 96 ? -4.59 1.65 4.668 1 98.94 96 LEU A CA 1
ATOM 751 C C . LEU A 1 96 ? -5.508 1.35 5.848 1 98.94 96 LEU A C 1
ATOM 753 O O . LEU A 1 96 ? -6.418 0.525 5.734 1 98.94 96 LEU A O 1
ATOM 757 N N . ASP A 1 97 ? -5.27 1.979 6.957 1 98.81 97 ASP A N 1
ATOM 758 C CA . ASP A 1 97 ? -6.129 1.809 8.125 1 98.81 97 ASP A CA 1
ATOM 759 C C . ASP A 1 97 ? -7.559 2.264 7.824 1 98.81 97 ASP A C 1
ATOM 761 O O . ASP A 1 97 ? -8.523 1.64 8.273 1 98.81 97 ASP A O 1
ATOM 765 N N . ALA A 1 98 ? -7.672 3.363 7.125 1 98.38 98 ALA A N 1
ATOM 766 C CA . ALA A 1 98 ? -9 3.824 6.73 1 98.38 98 ALA A CA 1
ATOM 767 C C . ALA A 1 98 ? -9.727 2.766 5.906 1 98.38 98 ALA A C 1
ATOM 769 O O . ALA A 1 98 ? -10.914 2.516 6.113 1 98.38 98 ALA A O 1
ATOM 770 N N . LEU A 1 99 ? -9.047 2.139 4.984 1 98.81 99 LEU A N 1
ATOM 771 C CA . LEU A 1 99 ? -9.656 1.076 4.195 1 98.81 99 LEU A CA 1
ATOM 772 C C . LEU A 1 99 ? -10.047 -0.103 5.078 1 98.81 99 LEU A C 1
ATOM 774 O O . LEU A 1 99 ? -11.148 -0.642 4.953 1 98.81 99 LEU A O 1
ATOM 778 N N . ARG A 1 100 ? -9.148 -0.501 5.988 1 98.81 100 ARG A N 1
ATOM 779 C CA . ARG A 1 100 ? -9.438 -1.586 6.922 1 98.81 100 ARG A CA 1
ATOM 780 C C . ARG A 1 100 ? -10.727 -1.323 7.688 1 98.81 100 ARG A C 1
ATOM 782 O O . ARG A 1 100 ? -11.602 -2.191 7.758 1 98.81 100 ARG A O 1
ATOM 789 N N . ARG A 1 101 ? -10.875 -0.15 8.219 1 98.38 101 ARG A N 1
ATOM 790 C CA . ARG A 1 101 ? -12 0.208 9.07 1 98.38 101 ARG A CA 1
ATOM 791 C C . ARG A 1 101 ? -13.297 0.24 8.273 1 98.38 101 ARG A C 1
ATOM 793 O O . ARG A 1 101 ? -14.391 0.14 8.844 1 98.38 101 ARG A O 1
ATOM 800 N N . ASN A 1 102 ? -13.141 0.35 6.957 1 98.44 102 ASN A N 1
ATOM 801 C CA . ASN A 1 102 ? -14.344 0.557 6.156 1 98.44 102 ASN A CA 1
ATOM 802 C C . ASN A 1 102 ? -14.609 -0.629 5.234 1 98.44 102 ASN A C 1
ATOM 804 O O . ASN A 1 102 ? -15.344 -0.503 4.25 1 98.44 102 ASN A O 1
ATOM 808 N N . LEU A 1 103 ? -14.016 -1.729 5.473 1 98.31 103 LEU A N 1
ATOM 809 C CA . LEU A 1 103 ? -14.453 -2.982 4.863 1 98.31 103 LEU A CA 1
ATOM 810 C C . LEU A 1 103 ? -15.859 -3.34 5.316 1 98.31 103 LEU A C 1
ATOM 812 O O . LEU A 1 103 ? -16.281 -2.979 6.418 1 98.31 103 LEU A O 1
ATOM 816 N N . TRP A 1 104 ? -16.516 -4.098 4.5 1 97.31 104 TRP A N 1
ATOM 817 C CA . TRP A 1 104 ? -17.938 -4.332 4.707 1 97.31 104 TRP A CA 1
ATOM 818 C C . TRP A 1 104 ? -18.203 -4.945 6.078 1 97.31 104 TRP A C 1
ATOM 820 O O . TRP A 1 104 ? -19.203 -4.637 6.723 1 97.31 104 TRP A O 1
ATOM 830 N N . PHE A 1 105 ? -17.297 -5.746 6.594 1 96.94 105 PHE A N 1
ATOM 831 C CA . PHE A 1 105 ? -17.547 -6.453 7.844 1 96.94 105 PHE A CA 1
ATOM 832 C C . PHE A 1 105 ? -17 -5.664 9.031 1 96.94 105 PHE A C 1
ATOM 834 O O . PHE A 1 105 ? -17.203 -6.059 10.18 1 96.94 105 PHE A O 1
ATOM 841 N N . ASN A 1 106 ? -16.328 -4.539 8.789 1 97.56 106 ASN A N 1
ATOM 842 C CA . ASN A 1 106 ? -15.844 -3.666 9.852 1 97.56 106 ASN A CA 1
ATOM 843 C C . ASN A 1 106 ? -16.688 -2.402 9.961 1 97.56 106 ASN A C 1
ATOM 845 O O . ASN A 1 106 ? -16.672 -1.726 10.992 1 97.56 106 ASN A O 1
ATOM 849 N N . ARG A 1 107 ? -17.406 -2.061 8.969 1 96.56 107 ARG A N 1
ATOM 850 C CA . ARG A 1 107 ? -18.062 -0.768 8.797 1 96.56 107 ARG A CA 1
ATOM 851 C C . ARG A 1 107 ? -19 -0.469 9.969 1 96.56 107 ARG A C 1
ATOM 853 O O . ARG A 1 107 ? -19 0.646 10.5 1 96.56 107 ARG A O 1
ATOM 860 N N . ASP A 1 108 ? -19.766 -1.427 10.422 1 95.25 108 ASP A N 1
ATOM 861 C CA . ASP A 1 108 ? -20.75 -1.196 11.477 1 95.25 108 ASP A CA 1
ATOM 862 C C . ASP A 1 108 ? -20.062 -0.785 12.781 1 95.25 108 ASP A C 1
ATOM 864 O O . ASP A 1 108 ? -20.578 0.06 13.516 1 95.25 108 ASP A O 1
ATOM 868 N N . HIS A 1 109 ? -18.953 -1.397 13.008 1 96.62 109 HIS A N 1
ATOM 869 C CA . HIS A 1 109 ? -18.219 -1.104 14.234 1 96.62 109 HIS A CA 1
ATOM 870 C C . HIS A 1 109 ? -17.734 0.342 14.25 1 96.62 109 HIS A C 1
ATOM 872 O O . HIS A 1 109 ? -17.734 0.989 15.297 1 96.62 109 HIS A O 1
ATOM 878 N N . TYR A 1 110 ? -17.391 0.848 13.055 1 96.69 110 TYR A N 1
ATOM 879 C CA . TYR A 1 110 ? -16.719 2.143 13 1 96.69 110 TYR A CA 1
ATOM 880 C C . TYR A 1 110 ? -17.672 3.229 12.508 1 96.69 110 TYR A C 1
ATOM 882 O O . TYR A 1 110 ? -17.297 4.398 12.43 1 96.69 110 TYR A O 1
ATOM 890 N N . ALA A 1 111 ? -18.891 2.922 12.203 1 89.94 111 ALA A N 1
ATOM 891 C CA . ALA A 1 111 ? -19.844 3.842 11.586 1 89.94 111 ALA A CA 1
ATOM 892 C C . ALA A 1 111 ? -20.078 5.066 12.469 1 89.94 111 ALA A C 1
ATOM 894 O O . ALA A 1 111 ? -20.188 6.188 11.969 1 89.94 111 ALA A O 1
ATOM 895 N N . SER A 1 112 ? -20.062 4.898 13.734 1 86.69 112 SER A N 1
ATOM 896 C CA . SER A 1 112 ? -20.391 5.977 14.664 1 86.69 112 SER A CA 1
ATOM 897 C C . SER A 1 112 ? -19.219 6.941 14.82 1 86.69 112 SER A C 1
ATOM 899 O O . SER A 1 112 ? -19.391 8.062 15.305 1 86.69 112 SER A O 1
ATOM 901 N N . THR A 1 113 ? -18.031 6.527 14.375 1 85.06 113 THR A N 1
ATOM 902 C CA . THR A 1 113 ? -16.844 7.367 14.547 1 85.06 113 THR A CA 1
ATOM 903 C C . THR A 1 113 ? -16.703 8.336 13.375 1 85.06 113 THR A C 1
ATOM 905 O O . THR A 1 113 ? -15.891 9.258 13.422 1 85.06 113 THR A O 1
ATOM 908 N N . HIS A 1 114 ? -17.547 8.133 12.414 1 81.12 114 HIS A N 1
ATOM 909 C CA . HIS A 1 114 ? -17.469 8.977 11.227 1 81.12 114 HIS A CA 1
ATOM 910 C C . HIS A 1 114 ? -18.453 10.141 11.312 1 81.12 114 HIS A C 1
ATOM 912 O O . HIS A 1 114 ? -19.672 9.922 11.398 1 81.12 114 HIS A O 1
ATOM 918 N N . ASN A 1 115 ? -17.922 11.281 11.359 1 84.38 115 ASN A N 1
ATOM 919 C CA . ASN A 1 115 ? -18.766 12.469 11.469 1 84.38 115 ASN A CA 1
ATOM 920 C C . ASN A 1 115 ? -18.953 13.156 10.125 1 84.38 115 ASN A C 1
ATOM 922 O O . ASN A 1 115 ? -19.844 13.992 9.969 1 84.38 115 ASN A O 1
ATOM 926 N N . ALA A 1 116 ? -18.234 12.727 9.164 1 88.06 116 ALA A N 1
ATOM 927 C CA . ALA A 1 116 ? -18.328 13.344 7.848 1 88.06 116 ALA A CA 1
ATOM 928 C C . ALA A 1 116 ? -19.531 12.805 7.074 1 88.06 116 ALA A C 1
ATOM 930 O O . ALA A 1 116 ? -20.047 11.734 7.391 1 88.06 116 ALA A O 1
ATOM 931 N N . SER A 1 117 ? -19.984 13.68 6.137 1 91.5 117 SER A N 1
ATOM 932 C CA . SER A 1 117 ? -21.062 13.219 5.254 1 91.5 117 SER A CA 1
ATOM 933 C C . SER A 1 117 ? -20.625 12 4.445 1 91.5 117 SER A C 1
ATOM 935 O O . SER A 1 117 ? -19.422 11.773 4.262 1 91.5 117 SER A O 1
ATOM 937 N N . LEU A 1 118 ? -21.562 11.227 3.953 1 92.75 118 LEU A N 1
ATOM 938 C CA . LEU A 1 118 ? -21.266 10.008 3.209 1 92.75 118 LEU A CA 1
ATOM 939 C C . LEU A 1 118 ? -20.438 10.312 1.968 1 92.75 118 LEU A C 1
ATOM 941 O O . LEU A 1 118 ? -19.469 9.609 1.685 1 92.75 118 LEU A O 1
ATOM 945 N N . PRO A 1 119 ? -20.734 11.43 1.214 1 92.69 119 PRO A N 1
ATOM 946 C CA . PRO A 1 119 ? -19.906 11.75 0.053 1 92.69 119 PRO A CA 1
ATOM 947 C C . PRO A 1 119 ? -18.453 12.039 0.431 1 92.69 119 PRO A C 1
ATOM 949 O O . PRO A 1 119 ? -17.531 11.648 -0.295 1 92.69 119 PRO A O 1
ATOM 952 N N . VAL A 1 120 ? -18.25 12.656 1.547 1 91.56 120 VAL A N 1
ATOM 953 C CA . VAL A 1 120 ? -16.891 12.984 1.998 1 91.56 120 VAL A CA 1
ATOM 954 C C . VAL A 1 120 ? -16.172 11.711 2.438 1 91.56 120 VAL A C 1
ATOM 956 O O . VAL A 1 120 ? -14.977 11.547 2.174 1 91.56 120 VAL A O 1
ATOM 959 N N . GLN A 1 121 ? -16.906 10.812 3.1 1 94.88 121 GLN A N 1
ATOM 960 C CA . GLN A 1 121 ? -16.312 9.539 3.494 1 94.88 121 GLN A CA 1
ATOM 961 C C . GLN A 1 121 ? -15.844 8.75 2.275 1 94.88 121 GLN A C 1
ATOM 963 O O . GLN A 1 121 ? -14.727 8.227 2.26 1 94.88 121 GLN A O 1
ATOM 968 N N . LYS A 1 122 ? -16.688 8.734 1.278 1 95.75 122 LYS A N 1
ATOM 969 C CA . LYS A 1 122 ? -16.344 8 0.063 1 95.75 122 LYS A CA 1
ATOM 970 C C . LYS A 1 122 ? -15.148 8.633 -0.644 1 95.75 122 LYS A C 1
ATOM 972 O O . LYS A 1 122 ? -14.25 7.922 -1.11 1 95.75 122 LYS A O 1
ATOM 977 N N . ALA A 1 123 ? -15.203 9.938 -0.719 1 95.19 123 ALA A N 1
ATOM 978 C CA . ALA A 1 123 ? -14.086 10.648 -1.353 1 95.19 123 ALA A CA 1
ATOM 979 C C . ALA A 1 123 ? -12.773 10.344 -0.64 1 95.19 123 ALA A C 1
ATOM 981 O O . ALA A 1 123 ? -11.742 10.156 -1.286 1 95.19 123 ALA A O 1
ATOM 982 N N . HIS A 1 124 ? -12.836 10.328 0.677 1 95.88 124 HIS A N 1
ATOM 983 C CA . HIS A 1 124 ? -11.656 10.008 1.472 1 95.88 124 HIS A CA 1
ATOM 984 C C . HIS A 1 124 ? -11.133 8.609 1.152 1 95.88 124 HIS A C 1
ATOM 986 O O . HIS A 1 124 ? -9.945 8.43 0.886 1 95.88 124 HIS A O 1
ATOM 992 N N . LEU A 1 125 ? -12.008 7.672 1.105 1 97.88 125 LEU A N 1
ATOM 993 C CA . LEU A 1 125 ? -11.617 6.289 0.864 1 97.88 125 LEU A CA 1
ATOM 994 C C . LEU A 1 125 ? -11.125 6.105 -0.569 1 97.88 125 LEU A C 1
ATOM 996 O O . LEU A 1 125 ? -10.18 5.355 -0.816 1 97.88 125 LEU A O 1
ATOM 1000 N N . ASN A 1 126 ? -11.742 6.789 -1.493 1 98.12 126 ASN A N 1
ATOM 1001 C CA . ASN A 1 126 ? -11.258 6.762 -2.871 1 98.12 126 ASN A CA 1
ATOM 1002 C C . ASN A 1 126 ? -9.859 7.352 -2.988 1 98.12 126 ASN A C 1
ATOM 1004 O O . ASN A 1 126 ? -9.016 6.82 -3.715 1 98.12 126 ASN A O 1
ATOM 1008 N N . HIS A 1 127 ? -9.641 8.414 -2.309 1 97.81 127 HIS A N 1
ATOM 1009 C CA . HIS A 1 127 ? -8.297 8.969 -2.242 1 97.81 127 HIS A CA 1
ATOM 1010 C C . HIS A 1 127 ? -7.301 7.93 -1.728 1 97.81 127 HIS A C 1
ATOM 1012 O O . HIS A 1 127 ? -6.203 7.793 -2.273 1 97.81 127 HIS A O 1
ATOM 1018 N N . CYS A 1 128 ? -7.699 7.215 -0.653 1 98.62 128 CYS A N 1
ATOM 1019 C CA . CYS A 1 128 ? -6.816 6.215 -0.064 1 98.62 128 CYS A CA 1
ATOM 1020 C C . CYS A 1 128 ? -6.465 5.133 -1.075 1 98.62 128 CYS A C 1
ATOM 1022 O O . CYS A 1 128 ? -5.301 4.746 -1.2 1 98.62 128 CYS A O 1
ATOM 1024 N N . VAL A 1 129 ? -7.43 4.676 -1.819 1 98.88 129 VAL A N 1
ATOM 1025 C CA . VAL A 1 129 ? -7.195 3.654 -2.834 1 98.88 129 VAL A CA 1
ATOM 1026 C C . VAL A 1 129 ? -6.254 4.199 -3.908 1 98.88 129 VAL A C 1
ATOM 1028 O O . VAL A 1 129 ? -5.277 3.541 -4.273 1 98.88 129 VAL A O 1
ATOM 1031 N N . ASP A 1 130 ? -6.508 5.371 -4.363 1 98.75 130 ASP A N 1
ATOM 1032 C CA . ASP A 1 130 ? -5.707 5.969 -5.426 1 98.75 130 ASP A CA 1
ATOM 1033 C C . ASP A 1 130 ? -4.273 6.207 -4.969 1 98.75 130 ASP A C 1
ATOM 1035 O O . ASP A 1 130 ? -3.324 5.918 -5.699 1 98.75 130 ASP A O 1
ATOM 1039 N N . ALA A 1 131 ? -4.137 6.762 -3.801 1 98.62 131 ALA A N 1
ATOM 1040 C CA . ALA A 1 131 ? -2.807 7.078 -3.287 1 98.62 131 ALA A CA 1
ATOM 1041 C C . ALA A 1 131 ? -1.977 5.812 -3.096 1 98.62 131 ALA A C 1
ATOM 1043 O O . ALA A 1 131 ? -0.807 5.766 -3.482 1 98.62 131 ALA A O 1
ATOM 1044 N N . LEU A 1 132 ? -2.584 4.77 -2.508 1 98.88 132 LEU A N 1
ATOM 1045 C CA . LEU A 1 132 ? -1.862 3.52 -2.289 1 98.88 132 LEU A CA 1
ATOM 1046 C C . LEU A 1 132 ? -1.553 2.832 -3.615 1 98.88 132 LEU A C 1
ATOM 1048 O O . LEU A 1 132 ? -0.497 2.215 -3.768 1 98.88 132 LEU A O 1
ATOM 1052 N N . ARG A 1 133 ? -2.486 2.912 -4.57 1 98.94 133 ARG A N 1
ATOM 1053 C CA . ARG A 1 133 ? -2.227 2.381 -5.906 1 98.94 133 ARG A CA 1
ATOM 1054 C C . ARG A 1 133 ? -0.988 3.023 -6.52 1 98.94 133 ARG A C 1
ATOM 1056 O O . ARG A 1 133 ? -0.099 2.326 -7.012 1 98.94 133 ARG A O 1
ATOM 1063 N N . GLU A 1 134 ? -0.908 4.312 -6.484 1 98.62 134 GLU A N 1
ATOM 1064 C CA . GLU A 1 134 ? 0.243 5.023 -7.035 1 98.62 134 GLU A CA 1
ATOM 1065 C C . GLU A 1 134 ? 1.527 4.645 -6.305 1 98.62 134 GLU A C 1
ATOM 1067 O O . GLU A 1 134 ? 2.572 4.457 -6.93 1 98.62 134 GLU A O 1
ATOM 1072 N N . LYS A 1 135 ? 1.398 4.531 -4.992 1 98.81 135 LYS A N 1
ATOM 1073 C CA . LYS A 1 135 ? 2.566 4.164 -4.195 1 98.81 135 LYS A CA 1
ATOM 1074 C C . LYS A 1 135 ? 3.072 2.773 -4.57 1 98.81 135 LYS A C 1
ATOM 1076 O O . LYS A 1 135 ? 4.277 2.572 -4.742 1 98.81 135 LYS A O 1
ATOM 1081 N N . LEU A 1 136 ? 2.168 1.782 -4.711 1 98.88 136 LEU A N 1
ATOM 1082 C CA . LEU A 1 136 ? 2.543 0.415 -5.055 1 98.88 136 LEU A CA 1
ATOM 1083 C C . LEU A 1 136 ? 3.115 0.346 -6.465 1 98.88 136 LEU A C 1
ATOM 1085 O O . LEU A 1 136 ? 4.113 -0.336 -6.703 1 98.88 136 LEU A O 1
ATOM 1089 N N . MET A 1 137 ? 2.51 1.065 -7.406 1 98.75 137 MET A N 1
ATOM 1090 C CA . MET A 1 137 ? 3.033 1.135 -8.766 1 98.75 137 MET A CA 1
ATOM 1091 C C . MET A 1 137 ? 4.422 1.761 -8.789 1 98.75 137 MET A C 1
ATOM 1093 O O . MET A 1 137 ? 5.309 1.296 -9.508 1 98.75 137 MET A O 1
ATOM 1097 N N . CYS A 1 138 ? 4.59 2.818 -7.977 1 98.56 138 CYS A N 1
ATOM 1098 C CA . CYS A 1 138 ? 5.879 3.494 -7.871 1 98.56 138 CYS A CA 1
ATOM 1099 C C . CYS A 1 138 ? 6.965 2.529 -7.402 1 98.56 138 CYS A C 1
ATOM 1101 O O . CYS A 1 138 ? 8.094 2.57 -7.898 1 98.56 138 CYS A O 1
ATOM 1103 N N . GLY A 1 139 ? 6.645 1.675 -6.453 1 97.44 139 GLY A N 1
ATOM 1104 C CA . GLY A 1 139 ? 7.598 0.692 -5.961 1 97.44 139 GLY A CA 1
ATOM 1105 C C . GLY A 1 139 ? 7.906 -0.398 -6.973 1 97.44 139 GLY A C 1
ATOM 1106 O O . GLY A 1 139 ? 9.039 -0.871 -7.059 1 97.44 139 GLY A O 1
ATOM 1107 N N . ALA A 1 140 ? 6.82 -0.87 -7.723 1 97.5 140 ALA A N 1
ATOM 1108 C CA . ALA A 1 140 ? 6.918 -1.893 -8.758 1 97.5 140 ALA A CA 1
ATOM 1109 C C . ALA A 1 140 ? 7.824 -3.037 -8.32 1 97.5 140 ALA A C 1
ATOM 1111 O O . ALA A 1 140 ? 8.812 -3.346 -8.984 1 97.5 140 ALA A O 1
ATOM 1112 N N . ASP A 1 141 ? 7.477 -3.725 -7.242 1 97.12 141 ASP A N 1
ATOM 1113 C CA . ASP A 1 141 ? 8.273 -4.754 -6.578 1 97.12 141 ASP A CA 1
ATOM 1114 C C . ASP A 1 141 ? 8.406 -5.996 -7.457 1 97.12 141 ASP A C 1
ATOM 1116 O O . ASP A 1 141 ? 7.41 -6.645 -7.781 1 97.12 141 ASP A O 1
ATOM 1120 N N . ILE A 1 142 ? 9.648 -6.391 -7.816 1 96.56 142 ILE A N 1
ATOM 1121 C CA . ILE A 1 142 ? 9.828 -7.512 -8.734 1 96.56 142 ILE A CA 1
ATOM 1122 C C . ILE A 1 142 ? 10.172 -8.773 -7.945 1 96.56 142 ILE A C 1
ATOM 1124 O O . ILE A 1 142 ? 10.664 -9.75 -8.508 1 96.56 142 ILE A O 1
ATOM 1128 N N . GLY A 1 143 ? 9.977 -8.711 -6.566 1 95.81 143 GLY A N 1
ATOM 1129 C CA . GLY A 1 143 ? 10.062 -9.953 -5.812 1 95.81 143 GLY A CA 1
ATOM 1130 C C . GLY A 1 143 ? 9.102 -11.023 -6.305 1 95.81 143 GLY A C 1
ATOM 1131 O O . GLY A 1 143 ? 8.078 -10.703 -6.918 1 95.81 143 GLY A O 1
ATOM 1132 N N . VAL A 1 144 ? 9.438 -12.273 -6.027 1 96.62 144 VAL A N 1
ATOM 1133 C CA . VAL A 1 144 ? 8.602 -13.359 -6.527 1 96.62 144 VAL A CA 1
ATOM 1134 C C . VAL A 1 144 ? 7.848 -14.016 -5.371 1 96.62 144 VAL A C 1
ATOM 1136 O O . VAL A 1 144 ? 8.398 -14.188 -4.281 1 96.62 144 VAL A O 1
ATOM 1139 N N . VAL A 1 145 ? 6.625 -14.367 -5.617 1 97.81 145 VAL A N 1
ATOM 1140 C CA . VAL A 1 145 ? 5.793 -15.156 -4.715 1 97.81 145 VAL A CA 1
ATOM 1141 C C . VAL A 1 145 ? 5.527 -16.531 -5.324 1 97.81 145 VAL A C 1
ATOM 1143 O O . VAL A 1 145 ? 4.668 -16.672 -6.199 1 97.81 145 VAL A O 1
ATOM 1146 N N . PRO A 1 146 ? 6.281 -17.516 -4.867 1 97.94 146 PRO A N 1
ATOM 1147 C CA . PRO A 1 146 ? 6.098 -18.875 -5.402 1 97.94 146 PRO A CA 1
ATOM 1148 C C . PRO A 1 146 ? 4.949 -19.625 -4.73 1 97.94 146 PRO A C 1
ATOM 1150 O O . PRO A 1 146 ? 4.461 -19.203 -3.68 1 97.94 146 PRO A O 1
ATOM 1153 N N . TRP A 1 147 ? 4.531 -20.719 -5.402 1 97.31 147 TRP A N 1
ATOM 1154 C CA . TRP A 1 147 ? 3.559 -21.609 -4.789 1 97.31 147 TRP A CA 1
ATOM 1155 C C . TRP A 1 147 ? 4.258 -22.766 -4.078 1 97.31 147 TRP A C 1
ATOM 1157 O O . TRP A 1 147 ? 5.289 -23.25 -4.539 1 97.31 147 TRP A O 1
ATOM 1167 N N . VAL A 1 148 ? 3.662 -23.141 -3.037 1 95.62 148 VAL A N 1
ATOM 1168 C CA . VAL A 1 148 ? 4.125 -24.312 -2.299 1 95.62 148 VAL A CA 1
ATOM 1169 C C . VAL A 1 148 ? 2.971 -25.281 -2.096 1 95.62 148 VAL A C 1
ATOM 1171 O O . VAL A 1 148 ? 1.803 -24.906 -2.201 1 95.62 148 VAL A O 1
ATOM 1174 N N . TRP A 1 149 ? 3.312 -26.5 -1.841 1 91.19 149 TRP A N 1
ATOM 1175 C CA . TRP A 1 149 ? 2.307 -27.5 -1.476 1 91.19 149 TRP A CA 1
ATOM 1176 C C . TRP A 1 149 ? 1.678 -27.172 -0.126 1 91.19 149 TRP A C 1
ATOM 1178 O O . TRP A 1 149 ? 2.379 -26.797 0.816 1 91.19 149 TRP A O 1
ATOM 1188 N N . SER A 1 150 ? 0.353 -27.25 -0.108 1 87 150 SER A N 1
ATOM 1189 C CA . SER A 1 150 ? -0.348 -26.812 1.095 1 87 150 SER A CA 1
ATOM 1190 C C . SER A 1 150 ? -0.537 -27.969 2.076 1 87 150 SER A C 1
ATOM 1192 O O . SER A 1 150 ? -0.824 -29.094 1.668 1 87 150 SER A O 1
ATOM 1194 N N . SER A 1 151 ? -0.339 -27.656 3.326 1 81 151 SER A N 1
ATOM 1195 C CA . SER A 1 151 ? -0.693 -28.625 4.359 1 81 151 SER A CA 1
ATOM 1196 C C . SER A 1 151 ? -2.168 -28.531 4.734 1 81 151 SER A C 1
ATOM 1198 O O . SER A 1 151 ? -2.697 -29.391 5.441 1 81 151 SER A O 1
ATOM 1200 N N . ASP A 1 152 ? -2.746 -27.438 4.293 1 76 152 ASP A N 1
ATOM 1201 C CA . ASP A 1 152 ? -4.172 -27.234 4.516 1 76 152 ASP A CA 1
ATOM 1202 C C . ASP A 1 152 ? -5.008 -28.141 3.607 1 76 152 ASP A C 1
ATOM 1204 O O . ASP A 1 152 ? -4.785 -28.188 2.396 1 76 152 ASP A O 1
ATOM 1208 N N . PRO A 1 153 ? -5.891 -28.938 4.148 1 76.62 153 PRO A N 1
ATOM 1209 C CA . PRO A 1 153 ? -6.652 -29.906 3.35 1 76.62 153 PRO A CA 1
ATOM 1210 C C . PRO A 1 153 ? -7.535 -29.234 2.301 1 76.62 153 PRO A C 1
ATOM 1212 O O . PRO A 1 153 ? -7.988 -29.891 1.36 1 76.62 153 PRO A O 1
ATOM 1215 N N . HIS A 1 154 ? -7.746 -28.047 2.514 1 74.25 154 HIS A N 1
ATOM 1216 C CA . HIS A 1 154 ? -8.648 -27.359 1.593 1 74.25 154 HIS A CA 1
ATOM 1217 C C . HIS A 1 154 ? -7.918 -26.906 0.335 1 74.25 154 HIS A C 1
ATOM 1219 O O . HIS A 1 154 ? -8.547 -26.578 -0.671 1 74.25 154 HIS A O 1
ATOM 1225 N N . PHE A 1 155 ? -6.602 -26.812 0.43 1 79.81 155 PHE A N 1
ATOM 1226 C CA . PHE A 1 155 ? -5.82 -26.328 -0.701 1 79.81 155 PHE A CA 1
ATOM 1227 C C . PHE A 1 155 ? -4.738 -27.328 -1.085 1 79.81 155 PHE A C 1
ATOM 1229 O O . PHE A 1 155 ? -4.133 -27.953 -0.217 1 79.81 155 PHE A O 1
ATOM 1236 N N . ILE A 1 156 ? -4.625 -27.5 -2.404 1 84.44 156 ILE A N 1
ATOM 1237 C CA . ILE A 1 156 ? -3.533 -28.344 -2.873 1 84.44 156 ILE A CA 1
ATOM 1238 C C . ILE A 1 156 ? -2.215 -27.594 -2.801 1 84.44 156 ILE A C 1
ATOM 1240 O O . ILE A 1 156 ? -1.212 -28.109 -2.311 1 84.44 156 ILE A O 1
ATOM 1244 N N . THR A 1 157 ? -2.232 -26.359 -3.271 1 92.19 157 THR A N 1
ATOM 1245 C CA . THR A 1 157 ? -1.099 -25.438 -3.221 1 92.19 157 THR A CA 1
ATOM 1246 C C . THR A 1 157 ? -1.534 -24.062 -2.713 1 92.19 157 THR A C 1
ATOM 1248 O O . THR A 1 157 ? -2.73 -23.781 -2.635 1 92.19 157 THR A O 1
ATOM 1251 N N . GLN A 1 158 ? -0.577 -23.281 -2.258 1 92.88 158 GLN A N 1
ATOM 1252 C CA . GLN A 1 158 ? -0.819 -21.922 -1.817 1 92.88 158 GLN A CA 1
ATOM 1253 C C . GLN A 1 158 ? 0.401 -21.031 -2.066 1 92.88 158 GLN A C 1
ATOM 1255 O O . GLN A 1 158 ? 1.534 -21.516 -2.066 1 92.88 158 GLN A O 1
ATOM 1260 N N . PRO A 1 159 ? 0.117 -19.797 -2.332 1 95.88 159 PRO A N 1
ATOM 1261 C CA . PRO A 1 159 ? 1.279 -18.906 -2.436 1 95.88 159 PRO A CA 1
ATOM 1262 C C . PRO A 1 159 ? 2.09 -18.844 -1.145 1 95.88 159 PRO A C 1
ATOM 1264 O O . PRO A 1 159 ? 1.52 -18.875 -0.051 1 95.88 159 PRO A O 1
ATOM 1267 N N . ASN A 1 160 ? 3.357 -18.828 -1.294 1 96.12 160 ASN A N 1
ATOM 1268 C CA . ASN A 1 160 ? 4.262 -18.625 -0.167 1 96.12 160 ASN A CA 1
ATOM 1269 C C . ASN A 1 160 ? 4.66 -17.172 -0.011 1 96.12 160 ASN A C 1
ATOM 1271 O O . ASN A 1 160 ? 5.547 -16.672 -0.714 1 96.12 160 ASN A O 1
ATOM 1275 N N . PHE A 1 161 ? 4.055 -16.5 0.966 1 97.06 161 PHE A N 1
ATOM 1276 C CA . PHE A 1 161 ? 4.254 -15.07 1.163 1 97.06 161 PHE A CA 1
ATOM 1277 C C . PHE A 1 161 ? 5.457 -14.812 2.061 1 97.06 161 PHE A C 1
ATOM 1279 O O . PHE A 1 161 ? 5.844 -13.656 2.268 1 97.06 161 PHE A O 1
ATOM 1286 N N . VAL A 1 162 ? 5.98 -15.906 2.65 1 96.5 162 VAL A N 1
ATOM 1287 C CA . VAL A 1 162 ? 7.168 -15.766 3.486 1 96.5 162 VAL A CA 1
ATOM 1288 C C . VAL A 1 162 ? 8.398 -15.562 2.607 1 96.5 162 VAL A C 1
ATOM 1290 O O . VAL A 1 162 ? 9.102 -16.516 2.283 1 96.5 162 VAL A O 1
ATOM 1293 N N . ARG A 1 163 ? 8.633 -14.305 2.289 1 96.19 163 ARG A N 1
ATOM 1294 C CA . ARG A 1 163 ? 9.719 -13.906 1.404 1 96.19 163 ARG A CA 1
ATOM 1295 C C . ARG A 1 163 ? 10.57 -12.812 2.041 1 96.19 163 ARG A C 1
ATOM 1297 O O . ARG A 1 163 ? 10.055 -11.977 2.795 1 96.19 163 ARG A O 1
ATOM 1304 N N . GLN A 1 164 ? 11.852 -12.758 1.734 1 95.38 164 GLN A N 1
ATOM 1305 C CA . GLN A 1 164 ? 12.719 -11.688 2.201 1 95.38 164 GLN A CA 1
ATOM 1306 C C . GLN A 1 164 ? 12.578 -10.445 1.326 1 95.38 164 GLN A C 1
ATOM 1308 O O . GLN A 1 164 ? 12.484 -10.547 0.101 1 95.38 164 GLN A O 1
ATOM 1313 N N . HIS A 1 165 ? 12.562 -9.336 1.979 1 96.56 165 HIS A N 1
ATOM 1314 C CA . HIS A 1 165 ? 12.523 -8.039 1.315 1 96.56 165 HIS A CA 1
ATOM 1315 C C . HIS A 1 165 ? 13.602 -7.109 1.854 1 96.56 165 HIS A C 1
ATOM 1317 O O . HIS A 1 165 ? 13.961 -7.188 3.031 1 96.56 165 HIS A O 1
ATOM 1323 N N . GLN A 1 166 ? 14.164 -6.312 0.997 1 96 166 GLN A N 1
ATOM 1324 C CA . GLN A 1 166 ? 15.023 -5.215 1.427 1 96 166 GLN A CA 1
ATOM 1325 C C . GLN A 1 166 ? 14.195 -4.012 1.876 1 96 166 GLN A C 1
ATOM 1327 O O . GLN A 1 166 ? 13.445 -3.438 1.085 1 96 166 GLN A O 1
ATOM 1332 N N . CYS A 1 167 ? 14.359 -3.65 3.137 1 98.12 167 CYS A N 1
ATOM 1333 C CA . CYS A 1 167 ? 13.484 -2.643 3.725 1 98.12 167 CYS A CA 1
ATOM 1334 C C . CYS A 1 167 ? 14.297 -1.525 4.371 1 98.12 167 CYS A C 1
ATOM 1336 O O . CYS A 1 167 ? 15.414 -1.751 4.828 1 98.12 167 CYS A O 1
ATOM 1338 N N . HIS A 1 168 ? 13.727 -0.31 4.367 1 97.12 168 HIS A N 1
ATOM 1339 C CA . HIS A 1 168 ? 14.172 0.726 5.297 1 97.12 168 HIS A CA 1
ATOM 1340 C C . HIS A 1 168 ? 13.656 0.461 6.707 1 97.12 168 HIS A C 1
ATOM 1342 O O . HIS A 1 168 ? 12.766 -0.374 6.898 1 97.12 168 HIS A O 1
ATOM 1348 N N . ASP A 1 169 ? 14.258 1.145 7.641 1 96.06 169 ASP A N 1
ATOM 1349 C CA . ASP A 1 169 ? 13.867 0.971 9.039 1 96.06 169 ASP A CA 1
ATOM 1350 C C . ASP A 1 169 ? 12.633 1.806 9.367 1 96.06 169 ASP A C 1
ATOM 1352 O O . ASP A 1 169 ? 12.742 2.992 9.68 1 96.06 169 ASP A O 1
ATOM 1356 N N . PHE A 1 170 ? 11.555 1.139 9.391 1 98.06 170 PHE A N 1
ATOM 1357 C CA . PHE A 1 170 ? 10.305 1.825 9.68 1 98.06 170 PHE A CA 1
ATOM 1358 C C . PHE A 1 170 ? 10.312 2.406 11.086 1 98.06 170 PHE A C 1
ATOM 1360 O O . PHE A 1 170 ? 9.758 3.479 11.328 1 98.06 170 PHE A O 1
ATOM 1367 N N . GLU A 1 171 ? 10.852 1.758 12.039 1 97.19 171 GLU A N 1
ATOM 1368 C CA . GLU A 1 171 ? 10.875 2.236 13.414 1 97.19 171 GLU A CA 1
ATOM 1369 C C . GLU A 1 171 ? 11.609 3.57 13.523 1 97.19 171 GLU A C 1
ATOM 1371 O O . GLU A 1 171 ? 11.219 4.438 14.305 1 97.19 171 GLU A O 1
ATOM 1376 N N . ALA A 1 172 ? 12.703 3.744 12.836 1 97.06 172 ALA A N 1
ATOM 1377 C CA . ALA A 1 172 ? 13.422 5.016 12.82 1 97.06 172 ALA A CA 1
ATOM 1378 C C . ALA A 1 172 ? 12.523 6.148 12.336 1 97.06 172 ALA A C 1
ATOM 1380 O O . ALA A 1 172 ? 12.547 7.25 12.891 1 97.06 172 ALA A O 1
ATOM 1381 N N . VAL A 1 173 ? 11.711 5.855 11.305 1 97.06 173 VAL A N 1
ATOM 1382 C CA . VAL A 1 173 ? 10.797 6.844 10.742 1 97.06 173 VAL A CA 1
ATOM 1383 C C . VAL A 1 173 ? 9.688 7.16 11.742 1 97.06 173 VAL A C 1
ATOM 1385 O O . VAL A 1 173 ? 9.391 8.328 12 1 97.06 173 VAL A O 1
ATOM 1388 N N . ARG A 1 174 ? 9.117 6.125 12.273 1 97.56 174 ARG A N 1
ATOM 1389 C CA . ARG A 1 174 ? 8.039 6.266 13.242 1 97.56 174 ARG A CA 1
ATOM 1390 C C . ARG A 1 174 ? 8.508 7.047 14.469 1 97.56 174 ARG A C 1
ATOM 1392 O O . ARG A 1 174 ? 7.801 7.938 14.945 1 97.56 174 ARG A O 1
ATOM 1399 N N . ASP A 1 175 ? 9.688 6.754 14.977 1 96.56 175 ASP A N 1
ATOM 1400 C CA . ASP A 1 175 ? 10.227 7.422 16.156 1 96.56 175 ASP A CA 1
ATOM 1401 C C . ASP A 1 175 ? 10.477 8.906 15.883 1 96.56 175 ASP A C 1
ATOM 1403 O O . ASP A 1 175 ? 10.25 9.75 16.75 1 96.56 175 ASP A O 1
ATOM 1407 N N . TRP A 1 176 ? 10.945 9.164 14.781 1 96.56 176 TRP A N 1
ATOM 1408 C CA . TRP A 1 176 ? 11.18 10.555 14.406 1 96.56 176 TRP A CA 1
ATOM 1409 C C . TRP A 1 176 ? 9.867 11.328 14.328 1 96.56 176 TRP A C 1
ATOM 1411 O O . TRP A 1 176 ? 9.797 12.484 14.734 1 96.56 176 TRP A O 1
ATOM 1421 N N . ALA A 1 177 ? 8.781 10.68 13.789 1 95.5 177 ALA A N 1
ATOM 1422 C CA . ALA A 1 177 ? 7.512 11.336 13.516 1 95.5 177 ALA A CA 1
ATOM 1423 C C . ALA A 1 177 ? 6.699 11.516 14.797 1 95.5 177 ALA A C 1
ATOM 1425 O O . ALA A 1 177 ? 5.723 12.273 14.82 1 95.5 177 ALA A O 1
ATOM 1426 N N . ARG A 1 178 ? 7.055 10.852 15.836 1 91.94 178 ARG A N 1
ATOM 1427 C CA . ARG A 1 178 ? 6.289 10.836 17.078 1 91.94 178 ARG A CA 1
ATOM 1428 C C . ARG A 1 178 ? 6.422 12.156 17.812 1 91.94 178 ARG A C 1
ATOM 1430 O O . ARG A 1 178 ? 7.5 12.75 17.844 1 91.94 178 ARG A O 1
ATOM 1437 N N . LEU B 1 1 ? 18.156 -6.746 -5.816 1 51.31 1 LEU B N 1
ATOM 1438 C CA . LEU B 1 1 ? 18.062 -6.734 -7.273 1 51.31 1 LEU B CA 1
ATOM 1439 C C . LEU B 1 1 ? 18.328 -8.125 -7.844 1 51.31 1 LEU B C 1
ATOM 1441 O O . LEU B 1 1 ? 19.078 -8.906 -7.262 1 51.31 1 LEU B O 1
ATOM 1445 N N . PRO B 1 2 ? 17.359 -8.43 -8.711 1 56.5 2 PRO B N 1
ATOM 1446 C CA . PRO B 1 2 ? 17.641 -9.758 -9.266 1 56.5 2 PRO B CA 1
ATOM 1447 C C . PRO B 1 2 ? 19.078 -9.898 -9.75 1 56.5 2 PRO B C 1
ATOM 1449 O O . PRO B 1 2 ? 19.672 -8.93 -10.227 1 56.5 2 PRO B O 1
ATOM 1452 N N . ALA B 1 3 ? 19.703 -11.031 -9.242 1 58.69 3 ALA B N 1
ATOM 1453 C CA . ALA B 1 3 ? 21.047 -11.398 -9.672 1 58.69 3 ALA B CA 1
ATOM 1454 C C . ALA B 1 3 ? 21.172 -11.367 -11.195 1 58.69 3 ALA B C 1
ATOM 1456 O O . ALA B 1 3 ? 20.203 -11.656 -11.906 1 58.69 3 ALA B O 1
ATOM 1457 N N . ASP B 1 4 ? 22.203 -10.703 -11.672 1 64.5 4 ASP B N 1
ATOM 1458 C CA . ASP B 1 4 ? 22.562 -10.836 -13.086 1 64.5 4 ASP B CA 1
ATOM 1459 C C . ASP B 1 4 ? 22.359 -12.266 -13.57 1 64.5 4 ASP B C 1
ATOM 1461 O O . ASP B 1 4 ? 22.656 -13.219 -12.844 1 64.5 4 ASP B O 1
ATOM 1465 N N . GLY B 1 5 ? 21.391 -12.375 -14.641 1 77.44 5 GLY B N 1
ATOM 1466 C CA . GLY B 1 5 ? 21.172 -13.656 -15.289 1 77.44 5 GLY B CA 1
ATOM 1467 C C . GLY B 1 5 ? 19.828 -14.273 -14.938 1 77.44 5 GLY B C 1
ATOM 1468 O O . GLY B 1 5 ? 19.453 -15.305 -15.492 1 77.44 5 GLY B O 1
ATOM 1469 N N . SER B 1 6 ? 19.172 -13.609 -14.086 1 86.38 6 SER B N 1
ATOM 1470 C CA . SER B 1 6 ? 17.844 -14.164 -13.797 1 86.38 6 SER B CA 1
ATOM 1471 C C . SER B 1 6 ? 16.844 -13.82 -14.891 1 86.38 6 SER B C 1
ATOM 1473 O O . SER B 1 6 ? 17.062 -12.883 -15.664 1 86.38 6 SER B O 1
ATOM 1475 N N . LEU B 1 7 ? 15.797 -14.578 -14.969 1 92.06 7 LEU B N 1
ATOM 1476 C CA . LEU B 1 7 ? 14.75 -14.328 -15.945 1 92.06 7 LEU B CA 1
ATOM 1477 C C . LEU B 1 7 ? 14.148 -12.938 -15.758 1 92.06 7 LEU B C 1
ATOM 1479 O O . LEU B 1 7 ? 13.484 -12.414 -16.656 1 92.06 7 LEU B O 1
ATOM 1483 N N . LEU B 1 8 ? 14.508 -12.25 -14.617 1 93.75 8 LEU B N 1
ATOM 1484 C CA . LEU B 1 8 ? 13.922 -10.938 -14.359 1 93.75 8 LEU B CA 1
ATOM 1485 C C . LEU B 1 8 ? 14.867 -9.828 -14.82 1 93.75 8 LEU B C 1
ATOM 1487 O O . LEU B 1 8 ? 14.523 -8.648 -14.766 1 93.75 8 LEU B O 1
ATOM 1491 N N . SER B 1 9 ? 16.016 -10.211 -15.312 1 92.31 9 SER B N 1
ATOM 1492 C CA . SER B 1 9 ? 17.047 -9.242 -15.633 1 92.31 9 SER B CA 1
ATOM 1493 C C . SER B 1 9 ? 16.625 -8.336 -16.781 1 92.31 9 SER B C 1
ATOM 1495 O O . SER B 1 9 ? 17.219 -7.27 -17 1 92.31 9 SER B O 1
ATOM 1497 N N . ASP B 1 10 ? 15.594 -8.789 -17.547 1 90.5 10 ASP B N 1
ATOM 1498 C CA . ASP B 1 10 ? 15.141 -8.016 -18.703 1 90.5 10 ASP B CA 1
ATOM 1499 C C . ASP B 1 10 ? 14.242 -6.863 -18.281 1 90.5 10 ASP B C 1
ATOM 1501 O O . ASP B 1 10 ? 13.93 -5.977 -19.078 1 90.5 10 ASP B O 1
ATOM 1505 N N . ILE B 1 11 ? 13.844 -6.852 -17.016 1 95.31 11 ILE B N 1
ATOM 1506 C CA . ILE B 1 11 ? 12.953 -5.797 -16.547 1 95.31 11 ILE B CA 1
ATOM 1507 C C . ILE B 1 11 ? 13.766 -4.531 -16.25 1 95.31 11 ILE B C 1
ATOM 1509 O O . ILE B 1 11 ? 14.703 -4.559 -15.453 1 95.31 11 ILE B O 1
ATOM 1513 N N . ASP B 1 12 ? 13.414 -3.434 -16.906 1 94.44 12 ASP B N 1
ATOM 1514 C CA . ASP B 1 12 ? 14.047 -2.148 -16.625 1 94.44 12 ASP B CA 1
ATOM 1515 C C . ASP B 1 12 ? 13.812 -1.72 -15.18 1 94.44 12 ASP B C 1
ATOM 1517 O O . ASP B 1 12 ? 12.672 -1.575 -14.742 1 94.44 12 ASP B O 1
ATOM 1521 N N . ARG B 1 13 ? 14.93 -1.474 -14.461 1 94.44 13 ARG B N 1
ATOM 1522 C CA . ARG B 1 13 ? 14.805 -1.107 -13.047 1 94.44 13 ARG B CA 1
ATOM 1523 C C . ARG B 1 13 ? 15.336 0.299 -12.797 1 94.44 13 ARG B C 1
ATOM 1525 O O . ARG B 1 13 ? 15.711 0.634 -11.68 1 94.44 13 ARG B O 1
ATOM 1532 N N . SER B 1 14 ? 15.367 1.111 -13.844 1 95 14 SER B N 1
ATOM 1533 C CA . SER B 1 14 ? 15.844 2.48 -13.68 1 95 14 SER B CA 1
ATOM 1534 C C . SER B 1 14 ? 14.836 3.324 -12.898 1 95 14 SER B C 1
ATOM 1536 O O . SER B 1 14 ? 13.641 3.033 -12.898 1 95 14 SER B O 1
ATOM 1538 N N . TRP B 1 15 ? 15.336 4.281 -12.203 1 95 15 TRP B N 1
ATOM 1539 C CA . TRP B 1 15 ? 14.516 5.211 -11.438 1 95 15 TRP B CA 1
ATOM 1540 C C . TRP B 1 15 ? 14.102 6.402 -12.297 1 95 15 TRP B C 1
ATOM 1542 O O . TRP B 1 15 ? 14.852 6.836 -13.172 1 95 15 TRP B O 1
ATOM 1552 N N . HIS B 1 16 ? 12.945 6.902 -12.078 1 96.69 16 HIS B N 1
ATOM 1553 C CA . HIS B 1 16 ? 12.477 8.156 -12.648 1 96.69 16 HIS B CA 1
ATOM 1554 C C . HIS B 1 16 ? 11.57 8.906 -11.672 1 96.69 16 HIS B C 1
ATOM 1556 O O . HIS B 1 16 ? 11.039 8.312 -10.734 1 96.69 16 HIS B O 1
ATOM 1562 N N . LEU B 1 17 ? 11.445 10.18 -11.875 1 96.31 17 LEU B N 1
ATOM 1563 C CA . LEU B 1 17 ? 10.57 11 -11.039 1 96.31 17 LEU B CA 1
ATOM 1564 C C . LEU B 1 17 ? 9.141 10.969 -11.562 1 96.31 17 LEU B C 1
ATOM 1566 O O . LEU B 1 17 ? 8.914 11.008 -12.773 1 96.31 17 LEU B O 1
ATOM 1570 N N . LYS B 1 18 ? 8.219 10.828 -10.656 1 97.25 18 LYS B N 1
ATOM 1571 C CA . LYS B 1 18 ? 6.797 10.867 -10.977 1 97.25 18 LYS B CA 1
ATOM 1572 C C . LYS B 1 18 ? 6.031 11.742 -9.984 1 97.25 18 LYS B C 1
ATOM 1574 O O . LYS B 1 18 ? 6.289 11.688 -8.773 1 97.25 18 LYS B O 1
ATOM 1579 N N . TRP B 1 19 ? 5.121 12.578 -10.539 1 96.88 19 TRP B N 1
ATOM 1580 C CA . TRP B 1 19 ? 4.207 13.336 -9.695 1 96.88 19 TRP B CA 1
ATOM 1581 C C . TRP B 1 19 ? 2.992 12.5 -9.312 1 96.88 19 TRP B C 1
ATOM 1583 O O . TRP B 1 19 ? 2.367 11.875 -10.172 1 96.88 19 TRP B O 1
ATOM 1593 N N . PHE B 1 20 ? 2.738 12.453 -7.98 1 97.62 20 PHE B N 1
ATOM 1594 C CA . PHE B 1 20 ? 1.52 11.789 -7.535 1 97.62 20 PHE B CA 1
ATOM 1595 C C . PHE B 1 20 ? 0.315 12.711 -7.688 1 97.62 20 PHE B C 1
ATOM 1597 O O . PHE B 1 20 ? 0.467 13.93 -7.777 1 97.62 20 PHE B O 1
ATOM 1604 N N . SER B 1 21 ? -0.892 12.141 -7.73 1 96.12 21 SER B N 1
ATOM 1605 C CA . SER B 1 21 ? -2.121 12.836 -8.094 1 96.12 21 SER B CA 1
ATOM 1606 C C . SER B 1 21 ? -2.676 13.633 -6.922 1 96.12 21 SER B C 1
ATOM 1608 O O . SER B 1 21 ? -2.457 13.273 -5.762 1 96.12 21 SER B O 1
ATOM 1610 N N . PRO B 1 22 ? -3.35 14.703 -7.211 1 94.44 22 PRO B N 1
ATOM 1611 C CA . PRO B 1 22 ? -4.047 15.43 -6.148 1 94.44 22 PRO B CA 1
ATOM 1612 C C . PRO B 1 22 ? -5.242 14.656 -5.594 1 94.44 22 PRO B C 1
ATOM 1614 O O . PRO B 1 22 ? -5.637 13.633 -6.152 1 94.44 22 PRO B O 1
ATOM 1617 N N . PHE B 1 23 ? -5.672 15.102 -4.469 1 93 23 PHE B N 1
ATOM 1618 C CA . PHE B 1 23 ? -6.969 14.641 -3.99 1 93 23 PHE B CA 1
ATOM 1619 C C . PHE B 1 23 ? -8.055 14.891 -5.035 1 93 23 PHE B C 1
ATOM 1621 O O . PHE B 1 23 ? -8.086 15.945 -5.664 1 93 23 PHE B O 1
ATOM 1628 N N . ASN B 1 24 ? -8.883 13.898 -5.242 1 88.62 24 ASN B N 1
ATOM 1629 C CA . ASN B 1 24 ? -9.992 13.977 -6.191 1 88.62 24 ASN B CA 1
ATOM 1630 C C . ASN B 1 24 ? -11.328 13.641 -5.527 1 88.62 24 ASN B C 1
ATOM 1632 O O . ASN B 1 24 ? -11.586 12.484 -5.203 1 88.62 24 ASN B O 1
ATOM 1636 N N . PHE B 1 25 ? -12.188 14.586 -5.426 1 86.19 25 PHE B N 1
ATOM 1637 C CA . PHE B 1 25 ? -13.477 14.398 -4.762 1 86.19 25 PHE B CA 1
ATOM 1638 C C . PHE B 1 25 ? -14.375 13.484 -5.59 1 86.19 25 PHE B C 1
ATOM 1640 O O . PHE B 1 25 ? -15.195 12.75 -5.039 1 86.19 25 PHE B O 1
ATOM 1647 N N . SER B 1 26 ? -14.227 13.508 -6.879 1 86.69 26 SER B N 1
ATOM 1648 C CA . SER B 1 26 ? -15.109 12.758 -7.766 1 86.69 26 SER B CA 1
ATOM 1649 C C . SER B 1 26 ? -14.562 11.367 -8.039 1 86.69 26 SER B C 1
ATOM 1651 O O . SER B 1 26 ? -15.234 10.547 -8.68 1 86.69 26 SER B O 1
ATOM 1653 N N . GLY B 1 27 ? -13.375 11.078 -7.586 1 89.44 27 GLY B N 1
ATOM 1654 C CA . GLY B 1 27 ? -12.781 9.773 -7.824 1 89.44 27 GLY B CA 1
ATOM 1655 C C . GLY B 1 27 ? -11.984 9.711 -9.117 1 89.44 27 GLY B C 1
ATOM 1656 O O . GLY B 1 27 ? -11.797 10.727 -9.789 1 89.44 27 GLY B O 1
ATOM 1657 N N . SER B 1 28 ? -11.43 8.562 -9.383 1 97.19 28 SER B N 1
ATOM 1658 C CA . SER B 1 28 ? -10.609 8.266 -10.562 1 97.19 28 SER B CA 1
ATOM 1659 C C . SER B 1 28 ? -11.18 7.102 -11.359 1 97.19 28 SER B C 1
ATOM 1661 O O . SER B 1 28 ? -12.172 6.492 -10.945 1 97.19 28 SER B O 1
ATOM 1663 N N . PRO B 1 29 ? -10.586 6.824 -12.547 1 97.44 29 PRO B N 1
ATOM 1664 C CA . PRO B 1 29 ? -11.016 5.621 -13.258 1 97.44 29 PRO B CA 1
ATOM 1665 C C . PRO B 1 29 ? -10.852 4.352 -12.422 1 97.44 29 PRO B C 1
ATOM 1667 O O . PRO B 1 29 ? -11.492 3.336 -12.711 1 97.44 29 PRO B O 1
ATOM 1670 N N . TYR B 1 30 ? -10.07 4.418 -11.445 1 98.69 30 TYR B N 1
ATOM 1671 C CA . TYR B 1 30 ? -9.797 3.246 -10.617 1 98.69 30 TYR B CA 1
ATOM 1672 C C . TYR B 1 30 ? -10.773 3.158 -9.453 1 98.69 30 TYR B C 1
ATOM 1674 O O . TYR B 1 30 ? -10.906 2.105 -8.82 1 98.69 30 TYR B O 1
ATOM 1682 N N . THR B 1 31 ? -11.438 4.293 -9.109 1 98.44 31 THR B N 1
ATOM 1683 C CA . THR B 1 31 ? -12.289 4.316 -7.926 1 98.44 31 THR B CA 1
ATOM 1684 C C . THR B 1 31 ? -13.703 4.777 -8.281 1 98.44 31 THR B C 1
ATOM 1686 O O . THR B 1 31 ? -14.508 5.074 -7.398 1 98.44 31 THR B O 1
ATOM 1689 N N . ALA B 1 32 ? -14 4.844 -9.562 1 97.25 32 ALA B N 1
ATOM 1690 C CA . ALA B 1 32 ? -15.344 5.211 -10 1 97.25 32 ALA B CA 1
ATOM 1691 C C . ALA B 1 32 ? -16.375 4.215 -9.492 1 97.25 32 ALA B C 1
ATOM 1693 O O . ALA B 1 32 ? -16.047 3.066 -9.188 1 97.25 32 ALA B O 1
ATOM 1694 N N . ASP B 1 33 ? -17.625 4.711 -9.367 1 96 33 ASP B N 1
ATOM 1695 C CA . ASP B 1 33 ? -18.719 3.848 -8.922 1 96 33 ASP B CA 1
ATOM 1696 C C . ASP B 1 33 ? -18.922 2.68 -9.883 1 96 33 ASP B C 1
ATOM 1698 O O . ASP B 1 33 ? -19.234 2.885 -11.055 1 96 33 ASP B O 1
ATOM 1702 N N . PRO B 1 34 ? -18.781 1.455 -9.328 1 96.56 34 PRO B N 1
ATOM 1703 C CA . PRO B 1 34 ? -18.859 0.303 -10.227 1 96.56 34 PRO B CA 1
ATOM 1704 C C . PRO B 1 34 ? -20.266 0.049 -10.75 1 96.56 34 PRO B C 1
ATOM 1706 O O . PRO B 1 34 ? -20.453 -0.724 -11.688 1 96.56 34 PRO B O 1
ATOM 1709 N N . LYS B 1 35 ? -21.266 0.652 -10.227 1 95.12 35 LYS B N 1
ATOM 1710 C CA . LYS B 1 35 ? -22.641 0.492 -10.695 1 95.12 35 LYS B CA 1
ATOM 1711 C C . LYS B 1 35 ? -22.875 1.281 -11.977 1 95.12 35 LYS B C 1
ATOM 1713 O O . LYS B 1 35 ? -23.766 0.95 -12.758 1 95.12 35 LYS B O 1
ATOM 1718 N N . THR B 1 36 ? -22.094 2.354 -12.125 1 95.75 36 THR B N 1
ATOM 1719 C CA . THR B 1 36 ? -22.375 3.244 -13.25 1 95.75 36 THR B CA 1
ATOM 1720 C C . THR B 1 36 ? -21.141 3.383 -14.141 1 95.75 36 THR B C 1
ATOM 1722 O O . THR B 1 36 ? -21.188 4.09 -15.148 1 95.75 36 THR B O 1
ATOM 1725 N N . SER B 1 37 ? -20.016 2.83 -13.719 1 96.44 37 SER B N 1
ATOM 1726 C CA . SER B 1 37 ? -18.766 2.846 -14.469 1 96.44 37 SER B CA 1
ATOM 1727 C C . SER B 1 37 ? -18.078 1.481 -14.43 1 96.44 37 SER B C 1
ATOM 1729 O O . SER B 1 37 ? -18.703 0.481 -14.07 1 96.44 37 SER B O 1
ATOM 1731 N N . ASP B 1 38 ? -16.781 1.388 -15 1 97.25 38 ASP B N 1
ATOM 1732 C CA . ASP B 1 38 ? -16.078 0.108 -15.055 1 97.25 38 ASP B CA 1
ATOM 1733 C C . ASP B 1 38 ? -14.656 0.239 -14.516 1 97.25 38 ASP B C 1
ATOM 1735 O O . ASP B 1 38 ? -13.68 0.024 -15.242 1 97.25 38 ASP B O 1
ATOM 1739 N N . PRO B 1 39 ? -14.586 0.543 -13.188 1 98.25 39 PRO B N 1
ATOM 1740 C CA . PRO B 1 39 ? -13.242 0.624 -12.625 1 98.25 39 PRO B CA 1
ATOM 1741 C C . PRO B 1 39 ? -12.477 -0.697 -12.727 1 98.25 39 PRO B C 1
ATOM 1743 O O . PRO B 1 39 ? -11.242 -0.708 -12.688 1 98.25 39 PRO B O 1
ATOM 1746 N N . ASP B 1 40 ? -13.164 -1.82 -12.93 1 98.19 40 ASP B N 1
ATOM 1747 C CA . ASP B 1 40 ? -12.531 -3.129 -13.023 1 98.19 40 ASP B CA 1
ATOM 1748 C C . ASP B 1 40 ? -11.641 -3.215 -14.266 1 98.19 40 ASP B C 1
ATOM 1750 O O . ASP B 1 40 ? -10.586 -3.848 -14.242 1 98.19 40 ASP B O 1
ATOM 1754 N N . ALA B 1 41 ? -12.086 -2.629 -15.312 1 98.5 41 ALA B N 1
ATOM 1755 C CA . ALA B 1 41 ? -11.273 -2.617 -16.516 1 98.5 41 ALA B CA 1
ATOM 1756 C C . ALA B 1 41 ? -9.93 -1.937 -16.281 1 98.5 41 ALA B C 1
ATOM 1758 O O . ALA B 1 41 ? -8.891 -2.387 -16.781 1 98.5 41 ALA B O 1
ATOM 1759 N N . ALA B 1 42 ? -9.914 -0.841 -15.531 1 98.62 42 ALA B N 1
ATOM 1760 C CA . ALA B 1 42 ? -8.672 -0.133 -15.203 1 98.62 42 ALA B CA 1
ATOM 1761 C C . ALA B 1 42 ? -7.75 -1.003 -14.359 1 98.62 42 ALA B C 1
ATOM 1763 O O . ALA B 1 42 ? -6.539 -1.036 -14.586 1 98.62 42 ALA B O 1
ATOM 1764 N N . TRP B 1 43 ? -8.297 -1.725 -13.422 1 98.75 43 TRP B N 1
ATOM 1765 C CA . TRP B 1 43 ? -7.496 -2.588 -12.562 1 98.75 43 TRP B CA 1
ATOM 1766 C C . TRP B 1 43 ? -6.98 -3.801 -13.328 1 98.75 43 TRP B C 1
ATOM 1768 O O . TRP B 1 43 ? -5.852 -4.242 -13.117 1 98.75 43 TRP B O 1
ATOM 1778 N N . GLU B 1 44 ? -7.812 -4.355 -14.203 1 98.31 44 GLU B N 1
ATOM 1779 C CA . GLU B 1 44 ? -7.359 -5.449 -15.055 1 98.31 44 GLU B CA 1
ATOM 1780 C C . GLU B 1 44 ? -6.18 -5.016 -15.93 1 98.31 44 GLU B C 1
ATOM 1782 O O . GLU B 1 44 ? -5.254 -5.797 -16.156 1 98.31 44 GLU B O 1
ATOM 1787 N N . ASP B 1 45 ? -6.246 -3.832 -16.359 1 98.12 45 ASP B N 1
ATOM 1788 C CA . ASP B 1 45 ? -5.156 -3.289 -17.156 1 98.12 45 ASP B CA 1
ATOM 1789 C C . ASP B 1 45 ? -3.869 -3.184 -16.344 1 98.12 45 ASP B C 1
ATOM 1791 O O . ASP B 1 45 ? -2.77 -3.236 -16.906 1 98.12 45 ASP B O 1
ATOM 1795 N N . LEU B 1 46 ? -3.957 -3.016 -15.062 1 98.62 46 LEU B N 1
ATOM 1796 C CA . LEU B 1 46 ? -2.789 -2.975 -14.188 1 98.62 46 LEU B CA 1
ATOM 1797 C C . LEU B 1 46 ? -2.197 -4.367 -14.008 1 98.62 46 LEU B C 1
ATOM 1799 O O . LEU B 1 46 ? -1.049 -4.508 -13.578 1 98.62 46 LEU B O 1
ATOM 1803 N N . GLY B 1 47 ? -2.992 -5.43 -14.273 1 98.31 47 GLY B N 1
ATOM 1804 C CA . GLY B 1 47 ? -2.469 -6.785 -14.227 1 98.31 47 GLY B CA 1
ATOM 1805 C C . GLY B 1 47 ? -2.918 -7.559 -13 1 98.31 47 GLY B C 1
ATOM 1806 O O . GLY B 1 47 ? -2.312 -8.57 -12.641 1 98.31 47 GLY B O 1
ATOM 1807 N N . VAL B 1 48 ? -4.016 -7.109 -12.289 1 97.94 48 VAL B N 1
ATOM 1808 C CA . VAL B 1 48 ? -4.422 -7.734 -11.031 1 97.94 48 VAL B CA 1
ATOM 1809 C C . VAL B 1 48 ? -4.922 -9.156 -11.305 1 97.94 48 VAL B C 1
ATOM 1811 O O . VAL B 1 48 ? -5.062 -9.953 -10.375 1 97.94 48 VAL B O 1
ATOM 1814 N N . GLU B 1 49 ? -5.133 -9.516 -12.602 1 96.25 49 GLU B N 1
ATOM 1815 C CA . GLU B 1 49 ? -5.617 -10.844 -12.961 1 96.25 49 GLU B CA 1
ATOM 1816 C C . GLU B 1 49 ? -4.566 -11.617 -13.75 1 96.25 49 GLU B C 1
ATOM 1818 O O . GLU B 1 49 ? -4.883 -12.617 -14.398 1 96.25 49 GLU B O 1
ATOM 1823 N N . PHE B 1 50 ? -3.389 -11.086 -13.805 1 97.25 50 PHE B N 1
ATOM 1824 C CA . PHE B 1 50 ? -2.332 -11.805 -14.508 1 97.25 50 PHE B CA 1
ATOM 1825 C C . PHE B 1 50 ? -2.117 -13.18 -13.891 1 97.25 50 PHE B C 1
ATOM 1827 O O . PHE B 1 50 ? -2.24 -13.352 -12.68 1 97.25 50 PHE B O 1
ATOM 1834 N N . ASP B 1 51 ? -1.771 -14.094 -14.75 1 95.06 51 ASP B N 1
ATOM 1835 C CA . ASP B 1 51 ? -1.477 -15.453 -14.312 1 95.06 51 ASP B CA 1
ATOM 1836 C C . ASP B 1 51 ? -0.047 -15.562 -13.781 1 95.06 51 ASP B C 1
ATOM 1838 O O . ASP B 1 51 ? 0.728 -14.609 -13.875 1 95.06 51 ASP B O 1
ATOM 1842 N N . TYR B 1 52 ? 0.237 -16.719 -13.281 1 96.88 52 TYR B N 1
ATOM 1843 C CA . TYR B 1 52 ? 1.591 -17.016 -12.828 1 96.88 52 TYR B CA 1
ATOM 1844 C C . TYR B 1 52 ? 2.553 -17.125 -14.008 1 96.88 52 TYR B C 1
ATOM 1846 O O . TYR B 1 52 ? 2.123 -17.266 -15.156 1 96.88 52 TYR B O 1
ATOM 1854 N N . PHE B 1 53 ? 3.84 -16.969 -13.773 1 96.31 53 PHE B N 1
ATOM 1855 C CA . PHE B 1 53 ? 4.906 -17.328 -14.695 1 96.31 53 PHE B CA 1
ATOM 1856 C C . PHE B 1 53 ? 5.715 -18.5 -14.172 1 96.31 53 PHE B C 1
ATOM 1858 O O . PHE B 1 53 ? 5.547 -18.906 -13.016 1 96.31 53 PHE B O 1
ATOM 1865 N N . VAL B 1 54 ? 6.496 -19.062 -15.062 1 96.69 54 VAL B N 1
ATOM 1866 C CA . VAL B 1 54 ? 7.27 -20.25 -14.703 1 96.69 54 VAL B CA 1
ATOM 1867 C C . VAL B 1 54 ? 8.75 -19.891 -14.617 1 96.69 54 VAL B C 1
ATOM 1869 O O . VAL B 1 54 ? 9.328 -19.359 -15.57 1 96.69 54 VAL B O 1
ATOM 1872 N N . ILE B 1 55 ? 9.328 -20.094 -13.461 1 96.62 55 ILE B N 1
ATOM 1873 C CA . ILE B 1 55 ? 10.766 -19.953 -13.25 1 96.62 55 ILE B CA 1
ATOM 1874 C C . ILE B 1 55 ? 11.461 -21.266 -13.625 1 96.62 55 ILE B C 1
ATOM 1876 O O . ILE B 1 55 ? 11.188 -22.312 -13.039 1 96.62 55 ILE B O 1
ATOM 1880 N N . PRO B 1 56 ? 12.391 -21.203 -14.57 1 95.62 56 PRO B N 1
ATOM 1881 C CA . PRO B 1 56 ? 13.07 -22.438 -14.953 1 95.62 56 PRO B CA 1
ATOM 1882 C C . PRO B 1 56 ? 13.742 -23.125 -13.773 1 95.62 56 PRO B C 1
ATOM 1884 O O . PRO B 1 56 ? 14.289 -22.469 -12.891 1 95.62 56 PRO B O 1
ATOM 1887 N N . PRO B 1 57 ? 13.773 -24.5 -13.898 1 95.06 57 PRO B N 1
ATOM 1888 C CA . PRO B 1 57 ? 14.336 -25.266 -12.773 1 95.06 57 PRO B CA 1
ATOM 1889 C C . PRO B 1 57 ? 15.75 -24.812 -12.414 1 95.06 57 PRO B C 1
ATOM 1891 O O . PRO B 1 57 ? 16.094 -24.766 -11.227 1 95.06 57 PRO B O 1
ATOM 1894 N N . ASP B 1 58 ? 16.531 -24.484 -13.344 1 93.94 58 ASP B N 1
ATOM 1895 C CA . ASP B 1 58 ? 17.938 -24.172 -13.086 1 93.94 58 ASP B CA 1
ATOM 1896 C C . ASP B 1 58 ? 18.078 -22.781 -12.484 1 93.94 58 ASP B C 1
ATOM 1898 O O . ASP B 1 58 ? 19.172 -22.391 -12.055 1 93.94 58 ASP B O 1
ATOM 1902 N N . GLN B 1 59 ? 16.969 -22.047 -12.398 1 94.88 59 GLN B N 1
ATOM 1903 C CA . GLN B 1 59 ? 17.031 -20.703 -11.82 1 94.88 59 GLN B CA 1
ATOM 1904 C C . GLN B 1 59 ? 16.391 -20.672 -10.438 1 94.88 59 GLN B C 1
ATOM 1906 O O . GLN B 1 59 ? 16.422 -19.656 -9.758 1 94.88 59 GLN B O 1
ATOM 1911 N N . GLY B 1 60 ? 15.805 -21.75 -10.008 1 94.94 60 GLY B N 1
ATOM 1912 C CA . GLY B 1 60 ? 15.109 -21.797 -8.727 1 94.94 60 GLY B CA 1
ATOM 1913 C C . GLY B 1 60 ? 15.961 -21.312 -7.566 1 94.94 60 GLY B C 1
ATOM 1914 O O . GLY B 1 60 ? 15.484 -20.547 -6.719 1 94.94 60 GLY B O 1
ATOM 1915 N N . ALA B 1 61 ? 17.234 -21.672 -7.57 1 92.62 61 ALA B N 1
ATOM 1916 C CA . ALA B 1 61 ? 18.141 -21.375 -6.461 1 92.62 61 ALA B CA 1
ATOM 1917 C C . ALA B 1 61 ? 18.344 -19.859 -6.316 1 92.62 61 ALA B C 1
ATOM 1919 O O . ALA B 1 61 ? 18.5 -19.359 -5.203 1 92.62 61 ALA B O 1
ATOM 1920 N N . ILE B 1 62 ? 18.281 -19.156 -7.414 1 92.56 62 ILE B N 1
ATOM 1921 C CA . ILE B 1 62 ? 18.422 -17.703 -7.398 1 92.56 62 ILE B CA 1
ATOM 1922 C C . ILE B 1 62 ? 17.344 -17.078 -6.508 1 92.56 62 ILE B C 1
ATOM 1924 O O . ILE B 1 62 ? 17.594 -16.062 -5.848 1 92.56 62 ILE B O 1
ATOM 1928 N N . PHE B 1 63 ? 16.219 -17.734 -6.473 1 94 63 PHE B N 1
ATOM 1929 C CA . PHE B 1 63 ? 15.07 -17.188 -5.758 1 94 63 PHE B CA 1
ATOM 1930 C C . PHE B 1 63 ? 14.805 -17.969 -4.477 1 94 63 PHE B C 1
ATOM 1932 O O . PHE B 1 63 ? 13.734 -17.828 -3.873 1 94 63 PHE B O 1
ATOM 1939 N N . GLY B 1 64 ? 15.695 -18.812 -4.102 1 93.06 64 GLY B N 1
ATOM 1940 C CA . GLY B 1 64 ? 15.562 -19.594 -2.883 1 93.06 64 GLY B CA 1
ATOM 1941 C C . GLY B 1 64 ? 14.492 -20.672 -2.975 1 93.06 64 GLY B C 1
ATOM 1942 O O . GLY B 1 64 ? 13.836 -20.984 -1.982 1 93.06 64 GLY B O 1
ATOM 1943 N N . LEU B 1 65 ? 14.289 -21.188 -4.176 1 95.69 65 LEU B N 1
ATOM 1944 C CA . LEU B 1 65 ? 13.25 -22.203 -4.375 1 95.69 65 LEU B CA 1
ATOM 1945 C C . LEU B 1 65 ? 13.844 -23.594 -4.406 1 95.69 65 LEU B C 1
ATOM 1947 O O . LEU B 1 65 ? 15 -23.781 -4.781 1 95.69 65 LEU B O 1
ATOM 1951 N N . ASP B 1 66 ? 13.031 -24.547 -3.939 1 94.69 66 ASP B N 1
ATOM 1952 C CA . ASP B 1 66 ? 13.398 -25.953 -3.809 1 94.69 66 ASP B CA 1
ATOM 1953 C C . ASP B 1 66 ? 12.289 -26.875 -4.32 1 94.69 66 ASP B C 1
ATOM 1955 O O . ASP B 1 66 ? 11.156 -26.812 -3.824 1 94.69 66 ASP B O 1
ATOM 1959 N N . PRO B 1 67 ? 12.609 -27.75 -5.23 1 92.56 67 PRO B N 1
ATOM 1960 C CA . PRO B 1 67 ? 11.578 -28.609 -5.805 1 92.56 67 PRO B CA 1
ATOM 1961 C C . PRO B 1 67 ? 10.938 -29.531 -4.77 1 92.56 67 PRO B C 1
ATOM 1963 O O . PRO B 1 67 ? 9.852 -30.078 -5.008 1 92.56 67 PRO B O 1
ATOM 1966 N N . GLN B 1 68 ? 11.562 -29.75 -3.678 1 91.94 68 GLN B N 1
ATOM 1967 C CA . GLN B 1 68 ? 10.984 -30.594 -2.637 1 91.94 68 GLN B CA 1
ATOM 1968 C C . GLN B 1 68 ? 9.859 -29.859 -1.906 1 91.94 68 GLN B C 1
ATOM 1970 O O . GLN B 1 68 ? 8.984 -30.5 -1.309 1 91.94 68 GLN B O 1
ATOM 1975 N N . HIS B 1 69 ? 9.867 -28.609 -2.004 1 92.19 69 HIS B N 1
ATOM 1976 C CA . HIS B 1 69 ? 8.914 -27.844 -1.204 1 92.19 69 HIS B CA 1
ATOM 1977 C C . HIS B 1 69 ? 7.996 -27.016 -2.09 1 92.19 69 HIS B C 1
ATOM 1979 O O . HIS B 1 69 ? 6.859 -26.719 -1.713 1 92.19 69 HIS B O 1
ATOM 1985 N N . ASN B 1 70 ? 8.477 -26.625 -3.225 1 96.44 70 ASN B N 1
ATOM 1986 C CA . ASN B 1 70 ? 7.711 -25.75 -4.105 1 96.44 70 ASN B CA 1
ATOM 1987 C C . ASN B 1 70 ? 6.926 -26.547 -5.141 1 96.44 70 ASN B C 1
ATOM 1989 O O . ASN B 1 70 ? 7.387 -27.578 -5.609 1 96.44 70 ASN B O 1
ATOM 1993 N N . ALA B 1 71 ? 5.73 -26 -5.398 1 94.06 71 ALA B N 1
ATOM 1994 C CA . ALA B 1 71 ? 4.938 -26.578 -6.48 1 94.06 71 ALA B CA 1
ATOM 1995 C C . ALA B 1 71 ? 5.598 -26.328 -7.836 1 94.06 71 ALA B C 1
ATOM 1997 O O . ALA B 1 71 ? 6.105 -25.234 -8.102 1 94.06 71 ALA B O 1
ATOM 1998 N N . MET B 1 72 ? 5.559 -27.406 -8.641 1 94.88 72 MET B N 1
ATOM 1999 C CA . MET B 1 72 ? 6.188 -27.344 -9.953 1 94.88 72 MET B CA 1
ATOM 2000 C C . MET B 1 72 ? 5.137 -27.391 -11.062 1 94.88 72 MET B C 1
ATOM 2002 O O . MET B 1 72 ? 4.156 -28.125 -10.961 1 94.88 72 MET B O 1
ATOM 2006 N N . HIS B 1 73 ? 5.352 -26.531 -11.992 1 95.25 73 HIS B N 1
ATOM 2007 C CA . HIS B 1 73 ? 4.516 -26.562 -13.188 1 95.25 73 HIS B CA 1
ATOM 2008 C C . HIS B 1 73 ? 4.801 -27.812 -14.031 1 95.25 73 HIS B C 1
ATOM 2010 O O . HIS B 1 73 ? 5.965 -28.172 -14.219 1 95.25 73 HIS B O 1
ATOM 2016 N N . VAL B 1 74 ? 3.799 -28.453 -14.492 1 93.75 74 VAL B N 1
ATOM 2017 C CA . VAL B 1 74 ? 3.887 -29.578 -15.406 1 93.75 74 VAL B CA 1
ATOM 2018 C C . VAL B 1 74 ? 3.115 -29.281 -16.688 1 93.75 74 VAL B C 1
ATOM 2020 O O . VAL B 1 74 ? 1.948 -28.875 -16.641 1 93.75 74 VAL B O 1
ATOM 2023 N N . ASP B 1 75 ? 3.76 -29.469 -17.844 1 93.62 75 ASP B N 1
ATOM 2024 C CA . ASP B 1 75 ? 3.094 -29.125 -19.094 1 93.62 75 ASP B CA 1
ATOM 2025 C C . ASP B 1 75 ? 2.188 -30.266 -19.578 1 93.62 75 ASP B C 1
ATOM 2027 O O . ASP B 1 75 ? 1.992 -31.25 -18.859 1 93.62 75 ASP B O 1
ATOM 2031 N N . GLU B 1 76 ? 1.592 -30.047 -20.734 1 93.62 76 GLU B N 1
ATOM 2032 C CA . GLU B 1 76 ? 0.603 -30.969 -21.281 1 93.62 76 GLU B CA 1
ATOM 2033 C C . GLU B 1 76 ? 1.224 -32.344 -21.562 1 93.62 76 GLU B C 1
ATOM 2035 O O . GLU B 1 76 ? 0.511 -33.344 -21.672 1 93.62 76 GLU B O 1
ATOM 2040 N N . HIS B 1 77 ? 2.52 -32.469 -21.688 1 95.44 77 HIS B N 1
ATOM 2041 C CA . HIS B 1 77 ? 3.219 -33.719 -22 1 95.44 77 HIS B CA 1
ATOM 2042 C C . HIS B 1 77 ? 3.699 -34.406 -20.734 1 95.44 77 HIS B C 1
ATOM 2044 O O . HIS B 1 77 ? 4.301 -35.469 -20.797 1 95.44 77 HIS B O 1
ATOM 2050 N N . GLY B 1 78 ? 3.469 -33.719 -19.578 1 92.81 78 GLY B N 1
ATOM 2051 C CA . GLY B 1 78 ? 3.879 -34.312 -18.312 1 92.81 78 GLY B CA 1
ATOM 2052 C C . GLY B 1 7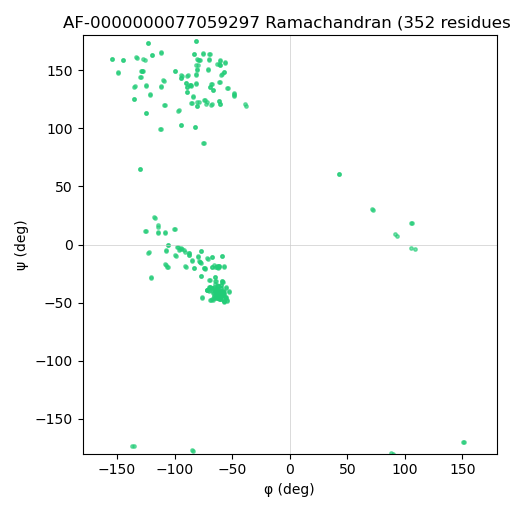8 ? 5.277 -33.906 -17.891 1 92.81 78 GLY B C 1
ATOM 2053 O O . GLY B 1 78 ? 5.797 -34.406 -16.891 1 92.81 78 GLY B O 1
ATOM 2054 N N . ASP B 1 79 ? 5.848 -33 -18.562 1 94.94 79 ASP B N 1
ATOM 2055 C CA . ASP B 1 79 ? 7.203 -32.562 -18.234 1 94.94 79 ASP B CA 1
ATOM 2056 C C . ASP B 1 79 ? 7.188 -31.422 -17.219 1 94.94 79 ASP B C 1
ATOM 2058 O O . ASP B 1 79 ? 6.395 -30.484 -17.344 1 94.94 79 ASP B O 1
ATOM 2062 N N . VAL B 1 80 ? 8.086 -31.609 -16.266 1 93.94 80 VAL B N 1
ATOM 2063 C CA . VAL B 1 80 ? 8.266 -30.531 -15.297 1 93.94 80 VAL B CA 1
ATOM 2064 C C . VAL B 1 80 ? 8.984 -29.359 -15.961 1 93.94 80 VAL B C 1
ATOM 2066 O O . VAL B 1 80 ? 10.102 -29.516 -16.469 1 93.94 80 VAL B O 1
ATOM 2069 N N . THR B 1 81 ? 8.25 -28.156 -15.898 1 95.88 81 THR B N 1
ATOM 2070 C CA . THR B 1 81 ? 8.812 -27.031 -16.656 1 95.88 81 THR B CA 1
ATOM 2071 C C . THR B 1 81 ? 9.375 -25.984 -15.703 1 95.88 81 THR B C 1
ATOM 2073 O O . THR B 1 81 ? 10.125 -25.094 -16.125 1 95.88 81 THR B O 1
ATOM 2076 N N . GLY B 1 82 ? 9.008 -26 -14.398 1 97.69 82 GLY B N 1
ATOM 2077 C CA . GLY B 1 82 ? 9.625 -25.047 -13.484 1 97.69 82 GLY B CA 1
ATOM 2078 C C . GLY B 1 82 ? 8.719 -24.672 -12.328 1 97.69 82 GLY B C 1
ATOM 2079 O O . GLY B 1 82 ? 7.742 -25.359 -12.039 1 97.69 82 GLY B O 1
ATOM 2080 N N . TYR B 1 83 ? 9.148 -23.656 -11.578 1 97.31 83 TYR B N 1
ATOM 2081 C CA . TYR B 1 83 ? 8.43 -23.188 -10.398 1 97.31 83 TYR B CA 1
ATOM 2082 C C . TYR B 1 83 ? 7.375 -22.156 -10.781 1 97.31 83 TYR B C 1
ATOM 2084 O O . TYR B 1 83 ? 7.633 -21.266 -11.586 1 97.31 83 TYR B O 1
ATOM 2092 N N . ILE B 1 84 ? 6.191 -22.281 -10.18 1 97.19 84 ILE B N 1
ATOM 2093 C CA . ILE B 1 84 ? 5.105 -21.328 -10.43 1 97.19 84 ILE B CA 1
ATOM 2094 C C . ILE B 1 84 ? 5.207 -20.172 -9.453 1 97.19 84 ILE B C 1
ATOM 2096 O O . ILE B 1 84 ? 5.387 -20.375 -8.25 1 97.19 84 ILE B O 1
ATOM 2100 N N . ALA B 1 85 ? 5.125 -18.938 -10.031 1 97.62 85 ALA B N 1
ATOM 2101 C CA . ALA B 1 85 ? 5.238 -17.766 -9.164 1 97.62 85 ALA B CA 1
ATOM 2102 C C . ALA B 1 85 ? 4.535 -16.562 -9.781 1 97.62 85 ALA B C 1
ATOM 2104 O O . ALA B 1 85 ? 4.211 -16.562 -10.969 1 97.62 85 ALA B O 1
ATOM 2105 N N . ILE B 1 86 ? 4.203 -15.594 -8.969 1 97.81 86 ILE B N 1
ATOM 2106 C CA . ILE B 1 86 ? 3.762 -14.281 -9.43 1 97.81 86 ILE B CA 1
ATOM 2107 C C . ILE B 1 86 ? 4.719 -13.211 -8.914 1 97.81 86 ILE B C 1
ATOM 2109 O O . ILE B 1 86 ? 5.531 -13.469 -8.023 1 97.81 86 ILE B O 1
ATOM 2113 N N . LEU B 1 87 ? 4.625 -12.047 -9.539 1 97.62 87 LEU B N 1
ATOM 2114 C CA . LEU B 1 87 ? 5.426 -10.93 -9.047 1 97.62 87 LEU B CA 1
ATOM 2115 C C . LEU B 1 87 ? 4.75 -10.258 -7.855 1 97.62 87 LEU B C 1
ATOM 2117 O O . LEU B 1 87 ? 3.523 -10.117 -7.828 1 97.62 87 LEU B O 1
ATOM 2121 N N . GLU B 1 88 ? 5.535 -9.758 -6.949 1 97.88 88 GLU B N 1
ATOM 2122 C CA . GLU B 1 88 ? 5.027 -9.023 -5.793 1 97.88 88 GLU B CA 1
ATOM 2123 C C . GLU B 1 88 ? 4.195 -7.816 -6.223 1 97.88 88 GLU B C 1
ATOM 2125 O O . GLU B 1 88 ? 3.172 -7.512 -5.609 1 97.88 88 GLU B O 1
ATOM 2130 N N . ALA B 1 89 ? 4.629 -7.117 -7.242 1 98.31 89 ALA B N 1
ATOM 2131 C CA . ALA B 1 89 ? 3.877 -5.953 -7.707 1 98.31 89 ALA B CA 1
ATOM 2132 C C . ALA B 1 89 ? 2.449 -6.336 -8.094 1 98.31 89 ALA B C 1
ATOM 2134 O O . ALA B 1 89 ? 1.501 -5.613 -7.777 1 98.31 89 ALA B O 1
ATOM 2135 N N . VAL B 1 90 ? 2.287 -7.438 -8.734 1 98.38 90 VAL B N 1
ATOM 2136 C CA . VAL B 1 90 ? 0.979 -7.938 -9.141 1 98.38 90 VAL B CA 1
ATOM 2137 C C . VAL B 1 90 ? 0.169 -8.336 -7.91 1 98.38 90 VAL B C 1
ATOM 2139 O O . VAL B 1 90 ? -1.001 -7.965 -7.785 1 98.38 90 VAL B O 1
ATOM 2142 N N . HIS B 1 91 ? 0.772 -9.031 -7.055 1 98.56 91 HIS B N 1
ATOM 2143 C CA . HIS B 1 91 ? 0.131 -9.445 -5.812 1 98.56 91 HIS B CA 1
ATOM 2144 C C . HIS B 1 91 ? -0.357 -8.242 -5.016 1 98.56 91 HIS B C 1
ATOM 2146 O O . HIS B 1 91 ? -1.5 -8.219 -4.555 1 98.56 91 HIS B O 1
ATOM 2152 N N . GLU B 1 92 ? 0.501 -7.25 -4.844 1 98.81 92 GLU B N 1
ATOM 2153 C CA . GLU B 1 92 ? 0.181 -6.062 -4.059 1 98.81 92 GLU B CA 1
ATOM 2154 C C . GLU B 1 92 ? -1.015 -5.32 -4.645 1 98.81 92 GLU B C 1
ATOM 2156 O O . GLU B 1 92 ? -1.918 -4.91 -3.914 1 98.81 92 GLU B O 1
ATOM 2161 N N . LEU B 1 93 ? -1.007 -5.18 -5.918 1 98.94 93 LEU B N 1
ATOM 2162 C CA . LEU B 1 93 ? -2.119 -4.492 -6.562 1 98.94 93 LEU B CA 1
ATOM 2163 C C . LEU B 1 93 ? -3.389 -5.34 -6.5 1 98.94 93 LEU B C 1
ATOM 2165 O O . LEU B 1 93 ? -4.492 -4.801 -6.391 1 98.94 93 LEU B O 1
ATOM 2169 N N . HIS B 1 94 ? -3.285 -6.652 -6.625 1 98.69 94 HIS B N 1
ATOM 2170 C CA . HIS B 1 94 ? -4.422 -7.543 -6.418 1 98.69 94 HIS B CA 1
ATOM 2171 C C . HIS B 1 94 ? -5.031 -7.344 -5.035 1 98.69 94 HIS B C 1
ATOM 2173 O O . HIS B 1 94 ? -6.254 -7.246 -4.898 1 98.69 94 HIS B O 1
ATOM 2179 N N . CYS B 1 95 ? -4.172 -7.262 -4.039 1 98.75 95 CYS B N 1
ATOM 2180 C CA . CYS B 1 95 ? -4.637 -7.055 -2.672 1 98.75 95 CYS B CA 1
ATOM 2181 C C . CYS B 1 95 ? -5.383 -5.73 -2.545 1 98.75 95 CYS B C 1
ATOM 2183 O O . CYS B 1 95 ? -6.449 -5.676 -1.929 1 98.75 95 CYS B O 1
ATOM 2185 N N . LEU B 1 96 ? -4.805 -4.699 -3.082 1 98.94 96 LEU B N 1
ATOM 2186 C CA . LEU B 1 96 ? -5.461 -3.398 -2.982 1 98.94 96 LEU B CA 1
ATOM 2187 C C . LEU B 1 96 ? -6.805 -3.41 -3.697 1 98.94 96 LEU B C 1
ATOM 2189 O O . LEU B 1 96 ? -7.785 -2.848 -3.199 1 98.94 96 LEU B O 1
ATOM 2193 N N . ASP B 1 97 ? -6.859 -4.02 -4.848 1 98.81 97 ASP B N 1
ATOM 2194 C CA . ASP B 1 97 ? -8.117 -4.141 -5.578 1 98.81 97 ASP B CA 1
ATOM 2195 C C . ASP B 1 97 ? -9.148 -4.938 -4.777 1 98.81 97 ASP B C 1
ATOM 2197 O O . ASP B 1 97 ? -10.336 -4.609 -4.785 1 98.81 97 ASP B O 1
ATOM 2201 N N . ALA B 1 98 ? -8.688 -5.984 -4.148 1 98.38 98 ALA B N 1
ATOM 2202 C CA . ALA B 1 98 ? -9.586 -6.758 -3.299 1 98.38 98 ALA B CA 1
ATOM 2203 C C . ALA B 1 98 ? -10.188 -5.883 -2.201 1 98.38 98 ALA B C 1
ATOM 2205 O O . ALA B 1 98 ? -11.383 -5.961 -1.92 1 98.38 98 ALA B O 1
ATOM 2206 N N . LEU B 1 99 ? -9.398 -5.047 -1.584 1 98.81 99 LEU B N 1
ATOM 2207 C CA . LEU B 1 99 ? -9.906 -4.141 -0.562 1 98.81 99 LEU B CA 1
ATOM 2208 C C . LEU B 1 99 ? -10.906 -3.15 -1.163 1 98.81 99 LEU B C 1
ATOM 2210 O O . LEU B 1 99 ? -11.969 -2.914 -0.593 1 98.81 99 LEU B O 1
ATOM 2214 N N . ARG B 1 100 ? -10.562 -2.588 -2.324 1 98.81 100 ARG B N 1
ATOM 2215 C CA . ARG B 1 100 ? -11.453 -1.664 -3.014 1 98.81 100 ARG B CA 1
ATOM 2216 C C . ARG B 1 100 ? -12.828 -2.295 -3.234 1 98.81 100 ARG B C 1
ATOM 2218 O O . ARG B 1 100 ? -13.852 -1.688 -2.918 1 98.81 100 ARG B O 1
ATOM 2225 N N . ARG B 1 101 ? -12.859 -3.486 -3.732 1 98.31 101 ARG B N 1
ATOM 2226 C CA . ARG B 1 101 ? -14.094 -4.172 -4.102 1 98.31 101 ARG B CA 1
ATOM 2227 C C . ARG B 1 101 ? -14.93 -4.496 -2.867 1 98.31 101 ARG B C 1
ATOM 2229 O O . ARG B 1 101 ? -16.141 -4.719 -2.969 1 98.31 101 ARG B O 1
ATOM 2236 N N . ASN B 1 102 ? -14.25 -4.492 -1.727 1 98.38 102 ASN B N 1
ATOM 2237 C CA . ASN B 1 102 ? -14.953 -4.957 -0.534 1 98.38 102 ASN B CA 1
ATOM 2238 C C . ASN B 1 102 ? -15.148 -3.834 0.478 1 98.38 102 ASN B C 1
ATOM 2240 O O . ASN B 1 102 ? -15.391 -4.09 1.658 1 98.38 102 ASN B O 1
ATOM 2244 N N . LEU B 1 103 ? -14.977 -2.633 0.099 1 98.31 103 LEU B N 1
ATOM 2245 C CA . LEU B 1 103 ? -15.453 -1.504 0.89 1 98.31 103 LEU B CA 1
ATOM 2246 C C . LEU B 1 103 ? -16.969 -1.547 1.039 1 98.31 103 LEU B C 1
ATOM 2248 O O . LEU B 1 103 ? -17.672 -2.064 0.165 1 98.31 103 LEU B O 1
ATOM 2252 N N . TRP B 1 104 ? -17.438 -0.936 2.074 1 97.25 104 TRP B N 1
ATOM 2253 C CA . TRP B 1 104 ? -18.844 -1.091 2.449 1 97.25 104 TRP B CA 1
ATOM 2254 C C . TRP B 1 104 ? -19.766 -0.643 1.317 1 97.25 104 TRP B C 1
ATOM 2256 O O . TRP B 1 104 ? -20.828 -1.231 1.102 1 97.25 104 TRP B O 1
ATOM 2266 N N . PHE B 1 105 ? -19.375 0.336 0.535 1 96.88 105 PHE B N 1
ATOM 2267 C CA . PHE B 1 105 ? -20.266 0.884 -0.482 1 96.88 105 PHE B CA 1
ATOM 2268 C C . PHE B 1 105 ? -20.031 0.203 -1.826 1 96.88 105 PHE B C 1
ATOM 2270 O O . PHE B 1 105 ? -20.75 0.477 -2.797 1 96.88 105 PHE B O 1
ATOM 2277 N N . ASN B 1 106 ? -19.062 -0.703 -1.921 1 97.56 106 ASN B N 1
ATOM 2278 C CA . ASN B 1 106 ? -18.812 -1.476 -3.135 1 97.56 106 ASN B CA 1
ATOM 2279 C C . ASN B 1 106 ? -19.266 -2.922 -2.979 1 97.56 106 ASN B C 1
ATOM 2281 O O . ASN B 1 106 ? -19.469 -3.627 -3.971 1 97.56 106 ASN B O 1
ATOM 2285 N N . ARG B 1 107 ? -19.438 -3.389 -1.789 1 96.44 107 ARG B N 1
ATOM 2286 C CA . ARG B 1 107 ? -19.609 -4.797 -1.455 1 96.44 107 ARG B CA 1
ATOM 2287 C C . ARG B 1 107 ? -20.812 -5.387 -2.191 1 96.44 107 ARG B C 1
ATOM 2289 O O . ARG B 1 107 ? -20.734 -6.488 -2.736 1 96.44 107 ARG B O 1
ATOM 2296 N N . ASP B 1 108 ? -21.922 -4.691 -2.262 1 95.12 108 ASP B N 1
ATOM 2297 C CA . ASP B 1 108 ? -23.125 -5.223 -2.873 1 95.12 108 ASP B CA 1
ATOM 2298 C C . ASP B 1 108 ? -22.922 -5.512 -4.355 1 95.12 108 ASP B C 1
ATOM 2300 O O . ASP B 1 108 ? -23.438 -6.5 -4.883 1 95.12 108 ASP B O 1
ATOM 2304 N N . HIS B 1 109 ? -22.203 -4.648 -4.961 1 96.56 109 HIS B N 1
ATOM 2305 C CA . HIS B 1 109 ? -21.938 -4.812 -6.387 1 96.56 109 HIS B CA 1
ATOM 2306 C C . HIS B 1 109 ? -21.141 -6.078 -6.664 1 96.56 109 HIS B C 1
ATOM 2308 O O . HIS B 1 109 ? -21.375 -6.762 -7.66 1 96.56 109 HIS B O 1
ATOM 2314 N N . TYR B 1 110 ? -20.25 -6.406 -5.727 1 96.62 110 TYR B N 1
ATOM 2315 C CA . TYR B 1 110 ? -19.297 -7.477 -5.996 1 96.62 110 TYR B CA 1
ATOM 2316 C C . TYR B 1 110 ? -19.656 -8.742 -5.234 1 96.62 110 TYR B C 1
ATOM 2318 O O . TYR B 1 110 ? -18.984 -9.766 -5.359 1 96.62 110 TYR B O 1
ATOM 2326 N N . ALA B 1 111 ? -20.703 -8.75 -4.461 1 89.94 111 ALA B N 1
ATOM 2327 C CA . ALA B 1 111 ? -21.062 -9.844 -3.572 1 89.94 111 ALA B CA 1
ATOM 2328 C C . ALA B 1 111 ? -21.281 -11.141 -4.355 1 89.94 111 ALA B C 1
ATOM 2330 O O . ALA B 1 111 ? -20.875 -12.219 -3.906 1 89.94 111 ALA B O 1
ATOM 2331 N N . SER B 1 112 ? -21.797 -11.047 -5.527 1 86.56 112 SER B N 1
ATOM 2332 C CA . SER B 1 112 ? -22.156 -12.227 -6.309 1 86.56 112 SER B CA 1
ATOM 2333 C C . SER B 1 112 ? -20.922 -12.852 -6.957 1 86.56 112 SER B C 1
ATOM 2335 O O . SER B 1 112 ? -20.969 -14 -7.398 1 86.56 112 SER B O 1
ATOM 2337 N N . THR B 1 113 ? -19.812 -12.109 -6.98 1 84.94 113 THR B N 1
ATOM 2338 C CA . THR B 1 113 ? -18.609 -12.609 -7.637 1 84.94 113 THR B CA 1
ATOM 2339 C C . THR B 1 113 ? -17.781 -13.445 -6.672 1 84.94 113 THR B C 1
ATOM 2341 O O . THR B 1 113 ? -16.828 -14.117 -7.086 1 84.94 113 THR B O 1
ATOM 2344 N N . HIS B 1 114 ? -18.203 -13.438 -5.445 1 80.94 114 HIS B N 1
ATOM 2345 C CA . HIS B 1 114 ? -17.453 -14.172 -4.438 1 80.94 114 HIS B CA 1
ATOM 2346 C C . HIS B 1 114 ? -18.062 -15.547 -4.188 1 80.94 114 HIS B C 1
ATOM 2348 O O . HIS B 1 114 ? -19.219 -15.648 -3.773 1 80.94 114 HIS B O 1
ATOM 2354 N N . ASN B 1 115 ? -17.328 -16.516 -4.512 1 84.31 115 ASN B N 1
ATOM 2355 C CA . ASN B 1 115 ? -17.812 -17.875 -4.348 1 84.31 115 ASN B CA 1
ATOM 2356 C C . ASN B 1 115 ? -17.281 -18.516 -3.072 1 84.31 115 ASN B C 1
ATOM 2358 O O . ASN B 1 115 ? -17.781 -19.547 -2.625 1 84.31 115 ASN B O 1
ATOM 2362 N N . ALA B 1 116 ? -16.359 -17.875 -2.449 1 88.19 116 ALA B N 1
ATOM 2363 C CA . ALA B 1 116 ? -15.781 -18.422 -1.228 1 88.19 116 ALA B CA 1
ATOM 2364 C C . ALA B 1 116 ? -16.688 -18.172 -0.026 1 88.19 116 ALA B C 1
ATOM 2366 O O . ALA B 1 116 ? -17.547 -17.297 -0.063 1 88.19 116 ALA B O 1
ATOM 2367 N N . SER B 1 117 ? -16.5 -19.094 0.973 1 91.44 117 SER B N 1
ATOM 2368 C CA . SER B 1 117 ? -17.234 -18.875 2.223 1 91.44 117 SER B CA 1
ATOM 2369 C C . SER B 1 117 ? -16.844 -17.547 2.861 1 91.44 117 SER B C 1
ATOM 2371 O O . SER B 1 117 ? -15.781 -17 2.582 1 91.44 117 SER B O 1
ATOM 2373 N N . LEU B 1 118 ? -17.703 -17.016 3.711 1 92.81 118 LEU B N 1
ATOM 2374 C CA . LEU B 1 118 ? -17.484 -15.719 4.352 1 92.81 118 LEU B CA 1
ATOM 2375 C C . LEU B 1 118 ? -16.203 -15.727 5.156 1 92.81 118 LEU B C 1
ATOM 2377 O O . LEU B 1 118 ? -15.406 -14.781 5.078 1 92.81 118 LEU B O 1
ATOM 2381 N N . PRO B 1 119 ? -15.875 -16.844 5.914 1 92.69 119 PRO B N 1
ATOM 2382 C CA . PRO B 1 119 ? -14.609 -16.875 6.648 1 92.69 119 PRO B CA 1
ATOM 2383 C C . PRO B 1 119 ? -13.398 -16.797 5.727 1 92.69 119 PRO B C 1
ATOM 2385 O O . PRO B 1 119 ? -12.406 -16.141 6.059 1 92.69 119 PRO B O 1
ATOM 2388 N N . VAL B 1 120 ? -13.477 -17.391 4.586 1 91.56 120 VAL B N 1
ATOM 2389 C CA . VAL B 1 120 ? -12.375 -17.375 3.635 1 91.56 120 VAL B CA 1
ATOM 2390 C C . VAL B 1 120 ? -12.234 -15.992 3.02 1 91.56 120 VAL B C 1
ATOM 2392 O O . VAL B 1 120 ? -11.117 -15.508 2.809 1 91.56 120 VAL B O 1
ATOM 2395 N N . GLN B 1 121 ? -13.367 -15.352 2.732 1 94.88 121 GLN B N 1
ATOM 2396 C CA . GLN B 1 121 ? -13.336 -13.992 2.213 1 94.88 121 GLN B CA 1
ATOM 2397 C C . GLN B 1 121 ? -12.648 -13.047 3.195 1 94.88 121 GLN B C 1
ATOM 2399 O O . GLN B 1 121 ? -11.797 -12.25 2.807 1 94.88 121 GLN B O 1
ATOM 2404 N N . LYS B 1 122 ? -13.016 -13.188 4.438 1 95.69 122 LYS B N 1
ATOM 2405 C CA . LYS B 1 122 ? -12.438 -12.328 5.465 1 95.69 122 LYS B CA 1
ATOM 2406 C C . LYS B 1 122 ? -10.938 -12.594 5.625 1 95.69 122 LYS B C 1
ATOM 2408 O O . LYS B 1 122 ? -10.148 -11.656 5.75 1 95.69 122 LYS B O 1
ATOM 2413 N N . ALA B 1 123 ? -10.609 -13.859 5.641 1 95.19 123 ALA B N 1
ATOM 2414 C CA . ALA B 1 123 ? -9.195 -14.219 5.758 1 95.19 123 ALA B CA 1
ATOM 2415 C C . ALA B 1 123 ? -8.383 -13.625 4.609 1 95.19 123 ALA B C 1
ATOM 2417 O O . ALA B 1 123 ? -7.266 -13.141 4.816 1 95.19 123 ALA B O 1
ATOM 2418 N N . HIS B 1 124 ? -8.953 -13.695 3.426 1 95.94 124 HIS B N 1
ATOM 2419 C CA . HIS B 1 124 ? -8.297 -13.117 2.256 1 95.94 124 HIS B CA 1
ATOM 2420 C C . HIS B 1 124 ? -8.078 -11.625 2.426 1 95.94 124 HIS B C 1
ATOM 2422 O O . HIS B 1 124 ? -6.969 -11.125 2.221 1 95.94 124 HIS B O 1
ATOM 2428 N N . LEU B 1 125 ? -9.086 -10.945 2.854 1 97.88 125 LEU B N 1
ATOM 2429 C CA . LEU B 1 125 ? -9 -9.492 2.998 1 97.88 125 LEU B CA 1
ATOM 2430 C C . LEU B 1 125 ? -8.062 -9.109 4.141 1 97.88 125 LEU B C 1
ATOM 2432 O O . LEU B 1 125 ? -7.328 -8.133 4.047 1 97.88 125 LEU B O 1
ATOM 2436 N N . ASN B 1 126 ? -8.07 -9.891 5.195 1 98.12 126 ASN B N 1
ATOM 2437 C CA . ASN B 1 126 ? -7.121 -9.672 6.281 1 98.12 126 ASN B CA 1
ATOM 2438 C C . ASN B 1 126 ? -5.684 -9.859 5.812 1 98.12 126 ASN B C 1
ATOM 2440 O O . ASN B 1 126 ? -4.793 -9.094 6.188 1 98.12 126 ASN B O 1
ATOM 2444 N N . HIS B 1 127 ? -5.477 -10.867 5.047 1 97.88 127 HIS B N 1
ATOM 2445 C CA . HIS B 1 127 ? -4.164 -11.055 4.434 1 97.88 127 HIS B CA 1
ATOM 2446 C C . HIS B 1 127 ? -3.756 -9.82 3.633 1 97.88 127 HIS B C 1
ATOM 2448 O O . HIS B 1 127 ? -2.611 -9.367 3.719 1 97.88 127 HIS B O 1
ATOM 2454 N N . CYS B 1 128 ? -4.711 -9.297 2.834 1 98.62 128 CYS B N 1
ATOM 2455 C CA . CYS B 1 128 ? -4.414 -8.133 2 1 98.62 128 CYS B CA 1
ATOM 2456 C C . CYS B 1 128 ? -3.998 -6.945 2.854 1 98.62 128 CYS B C 1
ATOM 2458 O O . CYS B 1 128 ? -3.021 -6.262 2.537 1 98.62 128 CYS B O 1
ATOM 2460 N N . VAL B 1 129 ? -4.688 -6.715 3.936 1 98.88 129 VAL B N 1
ATOM 2461 C CA . VAL B 1 129 ? -4.355 -5.617 4.836 1 98.88 129 VAL B CA 1
ATOM 2462 C C . VAL B 1 129 ? -2.965 -5.836 5.43 1 98.88 129 VAL B C 1
ATOM 2464 O O . VAL B 1 129 ? -2.129 -4.93 5.426 1 98.88 129 VAL B O 1
ATOM 2467 N N . ASP B 1 130 ? -2.701 -7.008 5.879 1 98.75 130 ASP B N 1
ATOM 2468 C CA . ASP B 1 130 ? -1.428 -7.316 6.52 1 98.75 130 ASP B CA 1
ATOM 2469 C C . ASP B 1 130 ? -0.272 -7.199 5.527 1 98.75 130 ASP B C 1
ATOM 2471 O O . ASP B 1 130 ? 0.777 -6.641 5.852 1 98.75 130 ASP B O 1
ATOM 2475 N N . ALA B 1 131 ? -0.462 -7.762 4.383 1 98.62 131 ALA B N 1
ATOM 2476 C CA . ALA B 1 131 ? 0.597 -7.75 3.375 1 98.62 131 ALA B CA 1
ATOM 2477 C C . ALA B 1 131 ? 0.93 -6.324 2.947 1 98.62 131 ALA B C 1
ATOM 2479 O O . ALA B 1 131 ? 2.104 -5.953 2.854 1 98.62 131 ALA B O 1
ATOM 2480 N N . LEU B 1 132 ? -0.105 -5.504 2.689 1 98.88 132 LEU B N 1
ATOM 2481 C CA . LEU B 1 132 ? 0.126 -4.125 2.277 1 98.88 132 LEU B CA 1
ATOM 2482 C C . LEU B 1 132 ? 0.733 -3.312 3.416 1 98.88 132 LEU B C 1
ATOM 2484 O O . LEU B 1 132 ? 1.565 -2.434 3.18 1 98.88 132 LEU B O 1
ATOM 2488 N N . ARG B 1 133 ? 0.297 -3.58 4.652 1 98.88 133 ARG B N 1
ATOM 2489 C CA . ARG B 1 133 ? 0.903 -2.928 5.809 1 98.88 133 ARG B CA 1
ATOM 2490 C C . ARG B 1 133 ? 2.404 -3.195 5.863 1 98.88 133 ARG B C 1
ATOM 2492 O O . ARG B 1 133 ? 3.199 -2.266 6.012 1 98.88 133 ARG B O 1
ATOM 2499 N N . GLU B 1 134 ? 2.795 -4.418 5.727 1 98.56 134 GLU B N 1
ATOM 2500 C CA . GLU B 1 134 ? 4.211 -4.773 5.754 1 98.56 134 GLU B CA 1
ATOM 2501 C C . GLU B 1 134 ? 4.965 -4.113 4.602 1 98.56 134 GLU B C 1
ATOM 2503 O O . GLU B 1 134 ? 6.086 -3.633 4.785 1 98.56 134 GLU B O 1
ATOM 2508 N N . LYS B 1 135 ? 4.324 -4.109 3.457 1 98.81 135 LYS B N 1
ATOM 2509 C CA . LYS B 1 135 ? 4.953 -3.492 2.293 1 98.81 135 LYS B CA 1
ATOM 2510 C C . LYS B 1 135 ? 5.188 -2.002 2.52 1 98.81 135 LYS B C 1
ATOM 2512 O O . LYS B 1 135 ? 6.266 -1.485 2.227 1 98.81 135 LYS B O 1
ATOM 2517 N N . LEU B 1 136 ? 4.176 -1.273 3.049 1 98.88 136 LEU B N 1
ATOM 2518 C CA . LEU B 1 136 ? 4.285 0.16 3.293 1 98.88 136 LEU B CA 1
ATOM 2519 C C . LEU B 1 136 ? 5.316 0.45 4.379 1 98.88 136 LEU B C 1
ATOM 2521 O O . LEU B 1 136 ? 6.113 1.383 4.254 1 98.88 136 LEU B O 1
ATOM 2525 N N . MET B 1 137 ? 5.332 -0.353 5.441 1 98.75 137 MET B N 1
ATOM 2526 C CA . MET B 1 137 ? 6.336 -0.212 6.492 1 98.75 137 MET B CA 1
ATOM 2527 C C . MET B 1 137 ? 7.738 -0.453 5.941 1 98.75 137 MET B C 1
ATOM 2529 O O . MET B 1 137 ? 8.68 0.263 6.289 1 98.75 137 MET B O 1
ATOM 2533 N N . CYS B 1 138 ? 7.852 -1.466 5.07 1 98.56 138 CYS B N 1
ATOM 2534 C CA . CYS B 1 138 ? 9.133 -1.786 4.441 1 98.56 138 CYS B CA 1
ATOM 2535 C C . CYS B 1 138 ? 9.664 -0.6 3.646 1 98.56 138 CYS B C 1
ATOM 2537 O O . CYS B 1 138 ? 10.859 -0.316 3.672 1 98.56 138 CYS B O 1
ATOM 2539 N N . GLY B 1 139 ? 8.797 0.083 2.93 1 97.44 139 GLY B N 1
ATOM 2540 C CA . GLY B 1 139 ? 9.195 1.253 2.164 1 97.44 139 GLY B CA 1
ATOM 2541 C C . GLY B 1 139 ? 9.57 2.438 3.035 1 97.44 139 GLY B C 1
ATOM 2542 O O . GLY B 1 139 ? 10.484 3.197 2.703 1 97.44 139 GLY B O 1
ATOM 2543 N N . ALA B 1 140 ? 8.781 2.641 4.168 1 97.5 140 ALA B N 1
ATOM 2544 C CA . ALA B 1 140 ? 9 3.709 5.137 1 97.5 140 ALA B CA 1
ATOM 2545 C C . ALA B 1 140 ? 9.328 5.023 4.441 1 97.5 140 ALA B C 1
ATOM 2547 O O . ALA B 1 140 ? 10.383 5.617 4.695 1 97.5 140 ALA B O 1
ATOM 2548 N N . ASP B 1 141 ? 8.43 5.535 3.617 1 97.12 141 ASP B N 1
ATOM 2549 C CA . ASP B 1 141 ? 8.617 6.699 2.754 1 97.12 141 ASP B CA 1
ATOM 2550 C C . ASP B 1 141 ? 8.75 7.977 3.576 1 97.12 141 ASP B C 1
ATOM 2552 O O . ASP B 1 141 ? 7.828 8.359 4.301 1 97.12 141 ASP B O 1
ATOM 2556 N N . ILE B 1 142 ? 9.875 8.711 3.443 1 96.5 142 ILE B N 1
ATOM 2557 C CA . ILE B 1 142 ? 10.094 9.883 4.281 1 96.5 142 ILE B CA 1
ATOM 2558 C C . ILE B 1 142 ? 9.766 11.148 3.49 1 96.5 142 ILE B C 1
ATOM 2560 O O . ILE B 1 142 ? 10.164 12.25 3.877 1 96.5 142 ILE B O 1
ATOM 2564 N N . GLY B 1 143 ? 9.078 10.969 2.291 1 95.69 143 GLY B N 1
ATOM 2565 C CA . GLY B 1 143 ? 8.539 12.148 1.634 1 95.69 143 GLY B CA 1
ATOM 2566 C C . GLY B 1 143 ? 7.605 12.945 2.518 1 95.69 143 GLY B C 1
ATOM 2567 O O . GLY B 1 143 ? 7.02 12.406 3.461 1 95.69 143 GLY B O 1
ATOM 2568 N N . VAL B 1 144 ? 7.469 14.227 2.189 1 96.56 144 VAL B N 1
ATOM 2569 C CA . VAL B 1 144 ? 6.637 15.078 3.035 1 96.56 144 VAL B CA 1
ATOM 2570 C C . VAL B 1 144 ? 5.355 15.453 2.293 1 96.56 144 VAL B C 1
ATOM 2572 O O . VAL B 1 144 ? 5.379 15.695 1.085 1 96.56 144 VAL B O 1
ATOM 2575 N N . VAL B 1 145 ? 4.277 15.492 3.029 1 97.75 145 VAL B N 1
ATOM 2576 C CA . VAL B 1 145 ? 2.986 15.984 2.559 1 97.75 145 VAL B CA 1
ATOM 2577 C C . VAL B 1 145 ? 2.629 17.281 3.295 1 97.75 145 VAL B C 1
ATOM 2579 O O . VAL B 1 145 ? 2.17 17.234 4.438 1 97.75 145 VAL B O 1
ATOM 2582 N N . PRO B 1 146 ? 2.873 18.422 2.611 1 97.88 146 PRO B N 1
ATOM 2583 C CA . PRO B 1 146 ? 2.564 19.703 3.25 1 97.88 146 PRO B CA 1
ATOM 2584 C C . PRO B 1 146 ? 1.094 20.094 3.113 1 97.88 146 PRO B C 1
ATOM 2586 O O . PRO B 1 146 ? 0.367 19.5 2.312 1 97.88 146 PRO B O 1
ATOM 2589 N N . TRP B 1 147 ? 0.689 21.062 3.959 1 97.25 147 TRP B N 1
ATOM 2590 C CA . TRP B 1 147 ? -0.642 21.641 3.818 1 97.25 147 TRP B CA 1
ATOM 2591 C C . TRP B 1 147 ? -0.6 22.906 2.953 1 97.25 147 TRP B C 1
ATOM 2593 O O . TRP B 1 147 ? 0.367 23.656 3.004 1 97.25 147 TRP B O 1
ATOM 2603 N N . VAL B 1 148 ? -1.619 23.047 2.244 1 95.56 148 VAL B N 1
ATOM 2604 C CA . VAL B 1 148 ? -1.798 24.25 1.445 1 95.56 148 VAL B CA 1
ATOM 2605 C C . VAL B 1 148 ? -3.15 24.891 1.762 1 95.56 148 VAL B C 1
ATOM 2607 O O . VAL B 1 148 ? -4.047 24.219 2.291 1 95.56 148 VAL B O 1
ATOM 2610 N N . TRP B 1 149 ? -3.266 26.141 1.472 1 91.12 149 TRP B N 1
ATOM 2611 C CA . TRP B 1 149 ? -4.551 26.812 1.579 1 91.12 149 TRP B CA 1
ATOM 2612 C C . TRP B 1 149 ? -5.543 26.266 0.56 1 91.12 149 TRP B C 1
ATOM 2614 O O . TRP B 1 149 ? -5.195 26.047 -0.603 1 91.12 149 TRP B O 1
ATOM 2624 N N . SER B 1 150 ? -6.738 25.984 1.067 1 86.88 150 SER B N 1
ATOM 2625 C CA . SER B 1 150 ? -7.711 25.312 0.205 1 86.88 150 SER B CA 1
ATOM 2626 C C . SER B 1 150 ? -8.555 26.328 -0.559 1 86.88 150 SER B C 1
ATOM 2628 O O . SER B 1 150 ? -8.938 27.375 -0.01 1 86.88 150 SER B O 1
ATOM 2630 N N . SER B 1 151 ? -8.789 26.031 -1.8 1 80.88 151 SER B N 1
ATOM 2631 C CA . SER B 1 151 ? -9.75 26.828 -2.561 1 80.88 151 SER B CA 1
ATOM 2632 C C . SER B 1 151 ? -11.172 26.328 -2.334 1 80.88 151 SER B C 1
ATOM 2634 O O . SER B 1 151 ? -12.141 26.984 -2.727 1 80.88 151 SER B O 1
ATOM 2636 N N . ASP B 1 152 ? -11.234 25.172 -1.76 1 75.94 152 ASP B N 1
ATOM 2637 C CA . ASP B 1 152 ? -12.531 24.594 -1.421 1 75.94 152 ASP B CA 1
ATOM 2638 C C . ASP B 1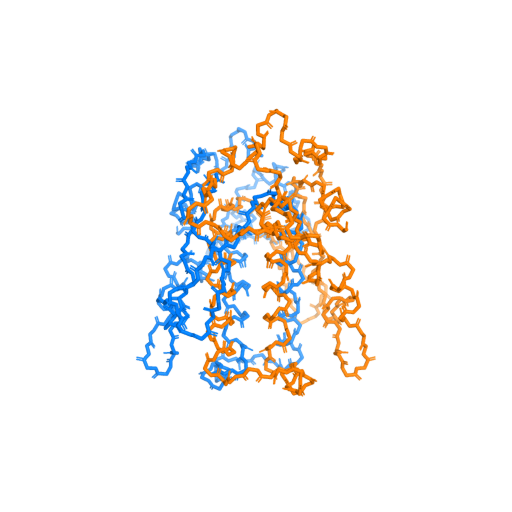 152 ? -13.148 25.297 -0.21 1 75.94 152 ASP B C 1
ATOM 2640 O O . ASP B 1 152 ? -12.484 25.453 0.819 1 75.94 152 ASP B O 1
ATOM 2644 N N . PRO B 1 153 ? -14.336 25.812 -0.323 1 76.44 153 PRO B N 1
ATOM 2645 C CA . PRO B 1 153 ? -14.945 26.578 0.761 1 76.44 153 PRO B CA 1
ATOM 2646 C C . PRO B 1 153 ? -15.148 25.766 2.031 1 76.44 153 PRO B C 1
ATOM 2648 O O . PRO B 1 153 ? -15.344 26.328 3.111 1 76.44 153 PRO B O 1
ATOM 2651 N N . HIS B 1 154 ? -15.117 24.562 1.839 1 74.19 154 HIS B N 1
ATOM 2652 C CA . HIS B 1 154 ? -15.391 23.719 2.998 1 74.19 154 HIS B CA 1
ATOM 2653 C C . HIS B 1 154 ? -14.133 23.531 3.846 1 74.19 154 HIS B C 1
ATOM 2655 O O . HIS B 1 154 ? -14.219 23.094 5 1 74.19 154 HIS B O 1
ATOM 2661 N N . PHE B 1 155 ? -12.977 23.766 3.256 1 79.62 155 PHE B N 1
ATOM 2662 C CA . PHE B 1 155 ? -11.719 23.547 3.969 1 79.62 155 PHE B CA 1
ATOM 2663 C C . PHE B 1 155 ? -10.867 24.812 3.955 1 79.62 155 PHE B C 1
ATOM 2665 O O . PHE B 1 155 ? -10.828 25.531 2.953 1 79.62 155 PHE B O 1
ATOM 2672 N N . ILE B 1 156 ? -10.297 25.094 5.125 1 84.25 156 ILE B N 1
ATOM 2673 C CA . ILE B 1 156 ? -9.367 26.219 5.18 1 84.25 156 ILE B CA 1
ATOM 2674 C C . ILE B 1 156 ? -8.031 25.812 4.559 1 84.25 156 ILE B C 1
ATOM 2676 O O . ILE B 1 156 ? -7.473 26.547 3.742 1 84.25 156 ILE B O 1
ATOM 2680 N N . THR B 1 157 ? -7.574 24.625 4.934 1 92.12 157 THR B N 1
ATOM 2681 C CA . THR B 1 157 ? -6.355 24.031 4.398 1 92.12 157 THR B CA 1
ATOM 2682 C C . THR B 1 157 ? -6.586 22.578 4.027 1 92.12 157 THR B C 1
ATOM 2684 O O . THR B 1 157 ? -7.602 21.984 4.395 1 92.12 157 THR B O 1
ATOM 2687 N N . GLN B 1 158 ? -5.699 22.062 3.188 1 92.88 158 GLN B N 1
ATOM 2688 C CA . GLN B 1 158 ? -5.73 20.641 2.803 1 92.88 158 GLN B CA 1
ATOM 2689 C C . GLN B 1 158 ? -4.328 20.125 2.512 1 92.88 158 GLN B C 1
ATOM 2691 O O . GLN B 1 158 ? -3.447 20.891 2.1 1 92.88 158 GLN B O 1
ATOM 2696 N N . PRO B 1 159 ? -4.156 18.859 2.791 1 95.81 159 PRO B N 1
ATOM 2697 C CA . PRO B 1 159 ? -2.859 18.312 2.391 1 95.81 159 PRO B CA 1
ATOM 2698 C C . PRO B 1 159 ? -2.625 18.391 0.884 1 95.81 159 PRO B C 1
ATOM 2700 O O . PRO B 1 159 ? -3.561 18.219 0.099 1 95.81 159 PRO B O 1
ATOM 2703 N N . ASN B 1 160 ? -1.437 18.719 0.54 1 96.06 160 ASN B N 1
ATOM 2704 C CA . ASN B 1 160 ? -1.02 18.703 -0.858 1 96.06 160 ASN B CA 1
ATOM 2705 C C . ASN B 1 160 ? -0.349 17.391 -1.232 1 96.06 160 ASN B C 1
ATOM 2707 O O . ASN B 1 160 ? 0.835 17.188 -0.955 1 96.06 160 ASN B O 1
ATOM 2711 N N . PHE B 1 161 ? -1.089 16.531 -1.937 1 97.06 161 PHE B N 1
ATOM 2712 C CA . PHE B 1 161 ? -0.618 15.195 -2.27 1 97.06 161 PHE B CA 1
ATOM 2713 C C . PHE B 1 161 ? 0.174 15.211 -3.572 1 97.06 161 PHE B C 1
ATOM 2715 O O . PHE B 1 161 ? 0.742 14.195 -3.971 1 97.06 161 PHE B O 1
ATOM 2722 N N . VAL B 1 162 ? 0.124 16.375 -4.258 1 96.5 162 VAL B N 1
ATOM 2723 C CA . VAL B 1 162 ? 0.892 16.5 -5.492 1 96.5 162 VAL B CA 1
ATOM 2724 C C . VAL B 1 162 ? 2.373 16.656 -5.164 1 96.5 162 VAL B C 1
ATOM 2726 O O . VAL B 1 162 ? 2.873 17.781 -5.082 1 96.5 162 VAL B O 1
ATOM 2729 N N . ARG B 1 163 ? 3.023 15.531 -5.031 1 96.06 163 ARG B N 1
ATOM 2730 C CA . ARG B 1 163 ? 4.434 15.477 -4.656 1 96.06 163 ARG B CA 1
ATOM 2731 C C . ARG B 1 163 ? 5.223 14.602 -5.629 1 96.06 163 ARG B C 1
ATOM 2733 O O . ARG B 1 163 ? 4.691 13.625 -6.168 1 96.06 163 ARG B O 1
ATOM 2740 N N . GLN B 1 164 ? 6.488 14.906 -5.84 1 95.38 164 GLN B N 1
ATOM 2741 C CA . GLN B 1 164 ? 7.355 14.078 -6.668 1 95.38 164 GLN B CA 1
ATOM 2742 C C . GLN B 1 164 ? 7.895 12.891 -5.875 1 95.38 164 GLN B C 1
ATOM 2744 O O . GLN B 1 164 ? 8.258 13.031 -4.707 1 95.38 164 GLN B O 1
ATOM 2749 N N . HIS B 1 165 ? 7.906 11.773 -6.535 1 96.56 165 HIS B N 1
ATOM 2750 C CA . HIS B 1 165 ? 8.469 10.547 -5.98 1 96.56 165 HIS B CA 1
ATOM 2751 C C . HIS B 1 165 ? 9.453 9.906 -6.945 1 96.56 165 HIS B C 1
ATOM 2753 O O . HIS B 1 165 ? 9.305 10.016 -8.164 1 96.56 165 HIS B O 1
ATOM 2759 N N . GLN B 1 166 ? 10.492 9.32 -6.41 1 96 166 GLN B N 1
ATOM 2760 C CA . GLN B 1 166 ? 11.375 8.461 -7.199 1 96 166 GLN B CA 1
ATOM 2761 C C . GLN B 1 166 ? 10.781 7.066 -7.359 1 96 166 GLN B C 1
ATOM 2763 O O . GLN B 1 166 ? 10.57 6.359 -6.375 1 96 166 GLN B O 1
ATOM 2768 N N . CYS B 1 167 ? 10.539 6.684 -8.602 1 98.12 167 CYS B N 1
ATOM 2769 C CA . CYS B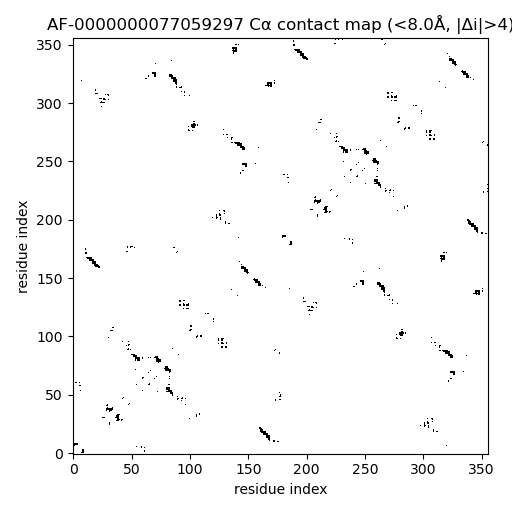 1 167 ? 9.797 5.453 -8.859 1 98.12 167 CYS B CA 1
ATOM 2770 C C . CYS B 1 167 ? 10.555 4.555 -9.828 1 98.12 167 CYS B C 1
ATOM 2772 O O . CYS B 1 167 ? 11.312 5.039 -10.664 1 98.12 167 CYS B O 1
ATOM 2774 N N . HIS B 1 168 ? 10.367 3.242 -9.664 1 97.12 168 HIS B N 1
ATOM 2775 C CA . HIS B 1 168 ? 10.664 2.309 -10.742 1 97.12 168 HIS B CA 1
ATOM 2776 C C . HIS B 1 168 ? 9.594 2.359 -11.828 1 97.12 168 HIS B C 1
ATOM 2778 O O . HIS B 1 168 ? 8.523 2.939 -11.625 1 97.12 168 HIS B O 1
ATOM 2784 N N . ASP B 1 169 ? 9.945 1.801 -12.969 1 96.12 169 ASP B N 1
ATOM 2785 C CA . ASP B 1 169 ? 9.016 1.796 -14.094 1 96.12 169 ASP B CA 1
ATOM 2786 C C . ASP B 1 169 ? 8.008 0.655 -13.969 1 96.12 169 ASP B C 1
ATOM 2788 O O . ASP B 1 169 ? 8.289 -0.476 -14.367 1 96.12 169 ASP B O 1
ATOM 2792 N N . PHE B 1 170 ? 6.879 1.019 -13.539 1 98.06 170 PHE B N 1
ATOM 2793 C CA . PHE B 1 170 ? 5.836 0.018 -13.359 1 98.06 170 PHE B CA 1
ATOM 2794 C C . PHE B 1 170 ? 5.453 -0.61 -14.688 1 98.06 170 PHE B C 1
ATOM 2796 O O . PHE B 1 170 ? 5.141 -1.802 -14.758 1 98.06 170 PHE B O 1
ATOM 2803 N N . GLU B 1 171 ? 5.391 0.104 -15.742 1 97.19 171 GLU B N 1
ATOM 2804 C CA . GLU B 1 171 ? 5.004 -0.423 -17.047 1 97.19 171 GLU B CA 1
ATOM 2805 C C . GLU B 1 171 ? 5.957 -1.525 -17.5 1 97.19 171 GLU B C 1
ATOM 2807 O O . GLU B 1 171 ? 5.535 -2.504 -18.109 1 97.19 171 GLU B O 1
ATOM 2812 N N . ALA B 1 172 ? 7.234 -1.377 -17.297 1 97.19 172 ALA B N 1
ATOM 2813 C CA . ALA B 1 172 ? 8.211 -2.414 -17.625 1 97.19 172 ALA B CA 1
ATOM 2814 C C . ALA B 1 172 ? 7.891 -3.717 -16.906 1 97.19 172 ALA B C 1
ATOM 2816 O O . ALA B 1 172 ? 7.984 -4.801 -17.484 1 97.19 172 ALA B O 1
ATOM 2817 N N . VAL B 1 173 ? 7.492 -3.59 -15.617 1 97.12 173 VAL B N 1
ATOM 2818 C CA . VAL B 1 173 ? 7.164 -4.75 -14.797 1 97.12 173 VAL B CA 1
ATOM 2819 C C . VAL B 1 173 ? 5.875 -5.395 -15.305 1 97.12 173 VAL B C 1
ATOM 2821 O O . VAL B 1 173 ? 5.812 -6.613 -15.492 1 97.12 173 VAL B O 1
ATOM 2824 N N . ARG B 1 174 ? 4.898 -4.574 -15.516 1 97.56 174 ARG B N 1
ATOM 2825 C CA . ARG B 1 174 ? 3.602 -5.043 -16 1 97.56 174 ARG B CA 1
ATOM 2826 C C . ARG B 1 174 ? 3.74 -5.742 -17.344 1 97.56 174 ARG B C 1
ATOM 2828 O O . ARG B 1 174 ? 3.166 -6.812 -17.562 1 97.56 174 ARG B O 1
ATOM 2835 N N . ASP B 1 175 ? 4.516 -5.176 -18.281 1 96.62 175 ASP B N 1
ATOM 2836 C CA . ASP B 1 175 ? 4.707 -5.746 -19.609 1 96.62 175 ASP B CA 1
ATOM 2837 C C . ASP B 1 175 ? 5.422 -7.09 -19.531 1 96.62 175 ASP B C 1
ATOM 2839 O O . ASP B 1 175 ? 5.102 -8.016 -20.281 1 96.62 175 ASP B O 1
ATOM 2843 N N . TRP B 1 176 ? 6.332 -7.16 -18.703 1 96.69 176 TRP B N 1
ATOM 2844 C CA . TRP B 1 176 ? 7.047 -8.422 -18.516 1 96.69 176 TRP B CA 1
ATOM 2845 C C . TRP B 1 176 ? 6.117 -9.5 -17.984 1 96.69 176 TRP B C 1
ATOM 2847 O O . TRP B 1 176 ? 6.203 -10.664 -18.375 1 96.69 176 TRP B O 1
ATOM 2857 N N . ALA B 1 177 ? 5.207 -9.133 -17.016 1 95.62 177 ALA B N 1
ATOM 2858 C CA . ALA B 1 177 ? 4.359 -10.086 -16.312 1 95.62 177 ALA B CA 1
ATOM 2859 C C . ALA B 1 177 ? 3.193 -10.539 -17.188 1 95.62 177 ALA B C 1
ATOM 2861 O O . ALA B 1 177 ? 2.521 -11.531 -16.859 1 95.62 177 ALA B O 1
ATOM 2862 N N . ARG B 1 178 ? 2.918 -9.852 -18.234 1 91.94 178 ARG B N 1
ATOM 2863 C CA . ARG B 1 178 ? 1.756 -10.109 -19.078 1 91.94 178 ARG B CA 1
ATOM 2864 C C . ARG B 1 178 ? 1.94 -11.391 -19.891 1 91.94 178 ARG B C 1
ATOM 2866 O O . ARG B 1 178 ? 3.045 -11.68 -20.359 1 91.94 178 ARG B O 1
#

pLDDT: mean 94.05, std 7.27, range [51.03, 98.94]

Organism: Zymoseptoria tritici (strain CBS 115943 / IPO323) (NCBI:txid336722)

Secondary structure (DSSP, 8-state):
---TTSTTTTS---EEEEEPPPP-TT--TTTS-TTTS-HHHHHHHHTTT---EEE-GGGGGGGT--TTTB-EEE-TTS-EEEEEEEEHHHHHHHHHHHHHHTBTTTHHHHGGG--S-HHHHHHHHHHHHHHHHHHHHHH----EEEEEE-SSTT-SEEE----EEEEE-HHHHHHHH-/---TTSTTTTS---EEEEEPPPP-TT--TTTS-TTTS-HHHHHHHHTTT---EEE-GGGGGGGT--TTTB-EEE-TTS-EEEEEEEEHHHHHHHHHHHHHHTBTTTHHHHGGG--S-HHHHHHHHHHHHHHHHHHHHHH----EEEEEE-SSTT-SEEE----EEEEE-HHHHHHHH-

InterPro domains:
  IPR021765 Mycotoxin biosynthesis protein UstYa-like [PF11807] (15-178)
  IPR021765 Mycotoxin biosynthesis protein UstYa-like [PTHR33365] (26-178)

Sequence (356 aa):
LPADGSLLSDIDRSWHLKWFSPFNFSGSPYTADPKTSDPDAAWEDLGVEFDYFVIPPDQGAIFGLDPQHNAMHVDEHGDVTGYIAILEAVHELHCLDALRRNLWFNRDHYASTHNASLPVQKAHLNHCVDALREKLMCGADIGVVPWVWSSDPHFITQPNFVRQHQCHDF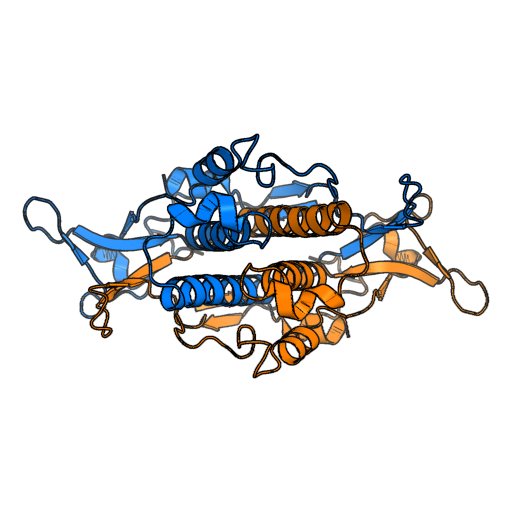EAVRDWARLPADGSLLSDIDRSWHLKWFSPFNFSGSPYTADPKTSDPDAAWEDLGVEFDYFVIPPDQGAIFGLDPQHNAMHVDEHGDVTGYIAILEAVHELHCLDALRRNLWFNRDHYASTHNASLPVQKAHLNHCVDALREKLMCGADIGVVPWVWSSDPHFITQPNFVRQHQCHDFEAVRDWAR